Protein AF-A0A973X7Y8-F1 (afdb_monomer_lite)

Structure (mmCIF, N/CA/C/O backbone):
data_AF-A0A973X7Y8-F1
#
_entry.id   AF-A0A973X7Y8-F1
#
loop_
_atom_site.group_PDB
_atom_site.id
_atom_site.type_symbol
_atom_site.label_atom_id
_atom_site.label_alt_id
_atom_site.label_comp_id
_atom_site.label_asym_id
_atom_site.label_entity_id
_atom_site.label_seq_id
_atom_site.pdbx_PDB_ins_code
_atom_site.Cartn_x
_atom_site.Cartn_y
_atom_site.Cartn_z
_atom_site.occupancy
_atom_site.B_iso_or_equiv
_atom_site.auth_seq_id
_atom_site.auth_comp_id
_atom_site.auth_asym_id
_atom_site.auth_atom_id
_atom_site.pdbx_PDB_model_num
ATOM 1 N N . MET A 1 1 ? -16.457 -18.582 7.947 1.00 41.06 1 MET A N 1
ATOM 2 C CA . MET A 1 1 ? -16.498 -19.483 6.772 1.00 41.06 1 MET A CA 1
ATOM 3 C C . MET A 1 1 ? -15.058 -19.676 6.345 1.00 41.06 1 MET A C 1
ATOM 5 O O . MET A 1 1 ? -14.390 -18.679 6.135 1.00 41.06 1 MET A O 1
ATOM 9 N N . THR A 1 2 ? -14.528 -20.895 6.314 1.00 40.56 2 THR A N 1
ATOM 10 C CA . THR A 1 2 ? -13.148 -21.113 5.854 1.00 40.56 2 THR A CA 1
ATOM 11 C C . THR A 1 2 ? -13.116 -20.939 4.341 1.00 40.56 2 THR A C 1
ATOM 13 O O . THR A 1 2 ? -13.614 -21.808 3.620 1.00 40.56 2 THR A O 1
ATOM 16 N N . ALA A 1 3 ? -12.603 -19.803 3.866 1.00 55.78 3 ALA A N 1
ATOM 17 C CA . ALA A 1 3 ? -12.329 -19.593 2.452 1.00 55.78 3 ALA A CA 1
ATOM 18 C C . ALA A 1 3 ? -11.452 -20.747 1.941 1.00 55.78 3 ALA A C 1
ATOM 20 O O . ALA A 1 3 ? -10.505 -21.173 2.607 1.00 55.78 3 ALA A O 1
ATOM 21 N N . THR A 1 4 ? -11.815 -21.314 0.790 1.00 56.50 4 THR A N 1
ATOM 22 C CA . THR A 1 4 ? -11.001 -22.365 0.168 1.00 56.50 4 THR A CA 1
ATOM 23 C C . THR A 1 4 ? -9.655 -21.738 -0.185 1.00 56.50 4 THR A C 1
ATOM 25 O O . THR A 1 4 ? -9.671 -20.671 -0.798 1.00 56.50 4 THR A O 1
ATOM 28 N N . PRO A 1 5 ? -8.511 -22.342 0.185 1.00 56.19 5 PRO A N 1
ATOM 29 C CA . PRO A 1 5 ? -7.211 -21.745 -0.080 1.00 56.19 5 PRO A CA 1
ATOM 30 C C . PRO A 1 5 ? -7.058 -21.499 -1.581 1.00 56.19 5 PRO A C 1
ATOM 32 O O . PRO A 1 5 ? -7.038 -22.431 -2.390 1.00 56.19 5 PRO A O 1
ATOM 35 N N . THR A 1 6 ? -6.981 -20.227 -1.949 1.00 78.06 6 THR A N 1
ATOM 36 C CA . THR A 1 6 ? -6.697 -19.766 -3.301 1.00 78.06 6 THR A CA 1
ATOM 37 C C . THR A 1 6 ? -5.322 -20.282 -3.702 1.00 78.06 6 THR A C 1
ATOM 39 O O . THR A 1 6 ? -4.344 -20.144 -2.964 1.00 78.06 6 THR A O 1
ATOM 42 N N . LYS A 1 7 ? -5.238 -20.929 -4.872 1.00 91.62 7 LYS A N 1
ATOM 43 C CA . LYS A 1 7 ? -3.958 -21.384 -5.424 1.00 91.62 7 LYS A CA 1
ATOM 44 C C . LYS A 1 7 ? -3.004 -20.181 -5.454 1.00 91.62 7 LYS A C 1
ATOM 46 O O . LYS A 1 7 ? -3.382 -19.171 -6.048 1.00 91.62 7 LYS A O 1
ATOM 51 N N . PRO A 1 8 ? -1.801 -20.274 -4.859 1.00 94.69 8 PRO A N 1
ATOM 52 C CA . PRO A 1 8 ? -0.870 -19.156 -4.850 1.00 94.69 8 PRO A CA 1
ATOM 53 C C . PRO A 1 8 ? -0.573 -18.705 -6.284 1.00 94.69 8 PRO A C 1
ATOM 55 O O . PRO A 1 8 ? -0.281 -19.533 -7.153 1.00 94.69 8 PRO A O 1
ATOM 58 N N . LEU A 1 9 ? -0.661 -17.399 -6.523 1.00 96.19 9 LEU A N 1
ATOM 59 C CA . LEU A 1 9 ? -0.370 -16.754 -7.800 1.00 96.19 9 LEU A CA 1
ATOM 60 C C . LEU A 1 9 ? 1.005 -16.072 -7.759 1.00 96.19 9 LEU A C 1
ATOM 62 O O . LEU A 1 9 ? 1.510 -15.698 -6.697 1.00 96.19 9 LEU A O 1
ATOM 66 N N . GLY A 1 10 ? 1.603 -15.899 -8.939 1.00 95.25 10 GLY A N 1
ATOM 67 C CA . GLY A 1 10 ? 2.914 -15.275 -9.113 1.00 95.25 10 GLY A CA 1
ATOM 68 C C . GLY A 1 10 ? 4.093 -16.228 -8.919 1.00 95.25 10 GLY A C 1
ATOM 69 O O . GLY A 1 10 ? 3.997 -17.431 -9.167 1.00 95.25 10 GLY A O 1
ATOM 70 N N . ARG A 1 11 ? 5.242 -15.670 -8.529 1.00 95.56 11 ARG A N 1
ATOM 71 C CA . ARG A 1 11 ? 6.509 -16.397 -8.354 1.00 95.56 11 ARG A CA 1
ATOM 72 C C . ARG A 1 11 ? 7.345 -15.782 -7.236 1.00 95.56 11 ARG A C 1
ATOM 74 O O . ARG A 1 11 ? 7.212 -14.602 -6.935 1.00 95.56 11 ARG A O 1
ATOM 81 N N . MET A 1 12 ? 8.223 -16.591 -6.639 1.00 95.38 12 MET A N 1
ATOM 82 C CA . MET A 1 12 ? 9.079 -16.160 -5.524 1.00 95.38 12 MET A CA 1
ATOM 83 C C . MET A 1 12 ? 10.259 -15.282 -5.947 1.00 95.38 12 MET A C 1
ATOM 85 O O . MET A 1 12 ? 10.947 -14.745 -5.087 1.00 95.38 12 MET A O 1
ATOM 89 N N . THR A 1 13 ? 10.526 -15.148 -7.242 1.00 94.56 13 THR A N 1
ATOM 90 C CA . THR A 1 13 ? 11.613 -14.324 -7.778 1.00 94.56 13 THR A CA 1
ATOM 91 C C . THR A 1 13 ? 11.064 -13.344 -8.802 1.00 94.56 13 THR A C 1
ATOM 93 O O . THR A 1 13 ? 10.146 -13.695 -9.542 1.00 94.56 13 THR A O 1
ATOM 96 N N . PRO A 1 14 ? 11.621 -12.129 -8.911 1.00 92.75 14 PRO A N 1
ATOM 97 C CA . PRO A 1 14 ? 11.147 -11.150 -9.876 1.00 92.75 14 PRO A CA 1
ATOM 98 C C . PRO A 1 14 ? 11.390 -11.570 -11.328 1.00 92.75 14 PRO A C 1
ATOM 100 O O . PRO A 1 14 ? 10.685 -11.058 -12.179 1.00 92.75 14 PRO A O 1
ATOM 103 N N . ARG A 1 15 ? 12.290 -12.522 -11.625 1.00 93.00 15 ARG A N 1
ATOM 104 C CA . ARG A 1 15 ? 12.538 -13.086 -12.973 1.00 93.00 15 ARG A CA 1
ATOM 105 C C . ARG A 1 15 ? 12.035 -14.522 -13.117 1.00 93.00 15 ARG A C 1
ATOM 107 O O . ARG A 1 15 ? 12.030 -15.264 -12.130 1.00 93.00 15 ARG A O 1
ATOM 114 N N . LYS A 1 16 ? 11.687 -14.937 -14.349 1.00 91.69 16 LYS A N 1
ATOM 115 C CA . LYS A 1 16 ? 11.422 -16.356 -14.696 1.00 91.69 16 LYS A CA 1
ATOM 116 C C . LYS A 1 16 ? 12.683 -17.218 -14.635 1.00 91.69 16 LYS A C 1
ATOM 118 O O . LYS A 1 16 ? 12.611 -18.359 -14.189 1.00 91.69 16 LYS A O 1
ATOM 123 N N . SER A 1 17 ? 13.811 -16.684 -15.102 1.00 86.12 17 SER A N 1
ATOM 124 C CA . SER A 1 17 ? 15.086 -17.399 -15.190 1.00 86.12 17 SER A CA 1
ATOM 125 C C . SER A 1 17 ? 16.132 -16.697 -14.334 1.00 86.12 17 SER A C 1
ATOM 127 O O . SER A 1 17 ? 16.422 -15.525 -14.552 1.00 86.12 17 SER A O 1
ATOM 129 N N . ILE A 1 18 ? 16.704 -17.412 -13.365 1.00 80.31 18 ILE A N 1
ATOM 130 C CA . ILE A 1 18 ? 17.830 -16.915 -12.567 1.00 80.31 18 ILE A CA 1
ATOM 131 C C . ILE A 1 18 ? 19.103 -17.219 -13.358 1.00 80.31 18 ILE A C 1
ATOM 133 O O . ILE A 1 18 ? 19.430 -18.392 -13.549 1.00 80.31 18 ILE A O 1
ATOM 137 N N . MET A 1 19 ? 19.813 -16.196 -13.842 1.00 76.06 19 MET A N 1
ATOM 138 C CA . MET A 1 19 ? 21.103 -16.425 -14.496 1.00 76.06 19 MET A CA 1
ATOM 139 C C . MET A 1 19 ? 22.190 -16.698 -13.440 1.00 76.06 19 MET A C 1
ATOM 141 O O . MET A 1 19 ? 22.141 -16.119 -12.352 1.00 76.06 19 MET A O 1
ATOM 145 N N . PRO A 1 20 ? 23.214 -17.523 -13.736 1.00 72.81 20 PRO A N 1
ATOM 146 C CA . PRO A 1 20 ? 24.250 -17.899 -12.764 1.00 72.81 20 PRO A CA 1
ATOM 147 C C . PRO A 1 20 ? 24.993 -16.721 -12.112 1.00 72.81 20 PRO A C 1
ATOM 149 O O . PRO A 1 20 ? 25.461 -16.842 -10.984 1.00 72.81 20 PRO A O 1
ATOM 152 N N . ASN A 1 21 ? 25.081 -15.580 -12.803 1.00 75.88 21 ASN A N 1
ATOM 153 C CA . ASN A 1 21 ? 25.838 -14.406 -12.359 1.00 75.88 21 ASN A CA 1
ATOM 154 C C . ASN A 1 21 ? 24.974 -13.320 -11.698 1.00 75.88 21 ASN A C 1
ATOM 156 O O . ASN A 1 21 ? 25.492 -12.262 -11.350 1.00 75.88 21 ASN A O 1
ATOM 160 N N . ASP A 1 22 ? 23.670 -13.549 -11.518 1.00 70.00 22 ASP A N 1
ATOM 161 C CA . ASP A 1 22 ? 22.749 -12.500 -11.071 1.00 70.00 22 ASP A CA 1
ATOM 162 C C . ASP A 1 22 ? 22.738 -12.243 -9.558 1.00 70.00 22 ASP A C 1
ATOM 164 O O . ASP A 1 22 ? 22.082 -11.295 -9.115 1.00 70.00 22 ASP A O 1
ATOM 168 N N . GLY A 1 23 ? 23.485 -13.031 -8.781 1.00 81.88 23 GLY A N 1
ATOM 169 C CA . GLY A 1 23 ? 23.395 -13.045 -7.323 1.00 81.88 23 GLY A CA 1
ATOM 170 C C . GLY A 1 23 ? 22.126 -13.754 -6.840 1.00 81.88 23 GLY A C 1
ATOM 171 O O . GLY A 1 23 ? 21.399 -14.363 -7.625 1.00 81.88 23 GLY A O 1
ATOM 172 N N . GLN A 1 24 ? 21.856 -13.711 -5.533 1.00 81.38 24 GLN A N 1
ATOM 173 C CA . GLN A 1 24 ? 20.578 -14.203 -5.016 1.00 81.38 24 GLN A CA 1
ATOM 174 C C . GLN A 1 24 ? 19.497 -13.145 -5.271 1.00 81.38 24 GLN A C 1
ATOM 176 O O . GLN A 1 24 ? 19.579 -12.067 -4.678 1.00 81.38 24 GLN A O 1
ATOM 181 N N . PRO A 1 25 ? 18.494 -13.417 -6.128 1.00 78.81 25 PRO A N 1
ATOM 182 C CA . PRO A 1 25 ? 17.421 -12.462 -6.357 1.00 78.81 25 PRO A CA 1
ATOM 183 C C . PRO A 1 25 ? 16.630 -12.250 -5.066 1.00 78.81 25 PRO A C 1
ATOM 185 O O . PRO A 1 25 ? 16.450 -13.183 -4.270 1.00 78.81 25 PRO A O 1
ATOM 188 N N . ARG A 1 26 ? 16.119 -11.031 -4.866 1.00 85.94 26 ARG A N 1
ATOM 189 C CA . ARG A 1 26 ? 15.194 -10.778 -3.761 1.00 85.94 26 ARG A CA 1
ATOM 190 C C . ARG A 1 26 ? 13.970 -11.670 -3.893 1.00 85.94 26 ARG A C 1
ATOM 192 O O . ARG A 1 26 ? 13.456 -11.906 -4.987 1.00 85.94 26 ARG A O 1
ATOM 199 N N . ARG A 1 27 ? 13.517 -12.185 -2.752 1.00 92.12 27 ARG A N 1
ATOM 200 C CA . ARG A 1 27 ? 12.318 -13.012 -2.702 1.00 92.12 27 ARG A CA 1
ATOM 201 C C . ARG A 1 27 ? 11.080 -12.126 -2.726 1.00 92.12 27 ARG A C 1
ATOM 203 O O . ARG A 1 27 ? 10.942 -11.238 -1.890 1.00 92.12 27 ARG A O 1
ATOM 210 N N . VAL A 1 28 ? 10.181 -12.421 -3.652 1.00 94.69 28 VAL A N 1
ATOM 211 C CA . VAL A 1 28 ? 8.843 -11.838 -3.746 1.00 94.69 28 VAL A CA 1
ATOM 212 C C . VAL A 1 28 ? 7.861 -12.768 -3.031 1.00 94.69 28 VAL A C 1
ATOM 214 O O . VAL A 1 28 ? 7.943 -13.992 -3.170 1.00 94.69 28 VAL A O 1
ATOM 217 N N . ARG A 1 29 ? 6.934 -12.219 -2.240 1.00 95.25 29 ARG A N 1
ATOM 218 C CA . ARG A 1 29 ? 5.859 -13.023 -1.629 1.00 95.25 29 ARG A CA 1
ATOM 219 C C . ARG A 1 29 ? 4.914 -13.545 -2.719 1.00 95.25 29 ARG A C 1
ATOM 221 O O . ARG A 1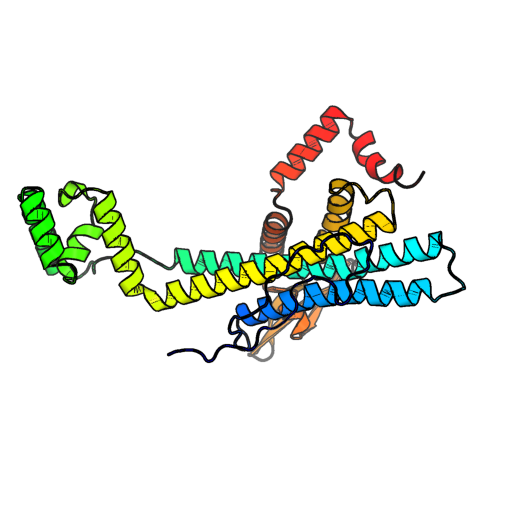 29 ? 4.621 -12.847 -3.686 1.00 95.25 29 ARG A O 1
ATOM 228 N N . LEU A 1 30 ? 4.434 -14.779 -2.569 1.00 96.69 30 LEU A N 1
ATOM 229 C CA . LEU A 1 30 ? 3.377 -15.304 -3.437 1.00 96.69 30 LEU A CA 1
ATOM 230 C C . LEU A 1 30 ? 2.042 -14.676 -3.045 1.00 96.69 30 LEU A C 1
ATOM 232 O O . LEU A 1 30 ? 1.753 -14.521 -1.857 1.00 96.69 30 LEU A O 1
ATOM 236 N N . TRP A 1 31 ? 1.222 -14.358 -4.039 1.00 97.06 31 TRP A N 1
ATOM 237 C CA . TRP A 1 31 ? -0.121 -13.862 -3.788 1.00 97.06 31 TRP A CA 1
ATOM 238 C C . TRP A 1 31 ? -1.033 -15.019 -3.388 1.00 97.06 31 TRP A C 1
ATOM 240 O O . TRP A 1 31 ? -1.252 -15.936 -4.177 1.00 97.06 31 TRP A O 1
ATOM 250 N N . THR A 1 32 ? -1.559 -14.990 -2.167 1.00 96.25 32 THR A N 1
ATOM 251 C CA . THR A 1 32 ? -2.449 -16.037 -1.624 1.00 96.25 32 THR A CA 1
ATOM 252 C C . THR A 1 32 ? -3.822 -15.511 -1.218 1.00 96.25 32 THR A C 1
ATOM 254 O O . THR A 1 32 ? -4.679 -16.299 -0.834 1.00 96.25 32 THR A O 1
ATOM 257 N N . LEU A 1 33 ? -4.046 -14.205 -1.352 1.00 94.94 33 LEU A N 1
ATOM 258 C CA . LEU A 1 33 ? -5.243 -13.506 -0.893 1.00 94.94 33 LEU A CA 1
ATOM 259 C C . LEU A 1 33 ? -6.379 -13.612 -1.911 1.00 94.94 33 LEU A C 1
ATOM 261 O O . LEU A 1 33 ? -6.126 -13.679 -3.120 1.00 94.94 33 LEU A O 1
ATOM 265 N N . ASP A 1 34 ? -7.621 -13.573 -1.431 1.00 94.56 34 ASP A N 1
ATOM 266 C CA . ASP A 1 34 ? -8.776 -13.425 -2.315 1.00 94.56 34 ASP A CA 1
ATOM 267 C C . ASP A 1 34 ? -8.789 -12.023 -2.945 1.00 94.56 34 ASP A C 1
ATOM 269 O O . ASP A 1 34 ? -8.369 -11.032 -2.344 1.00 94.56 34 ASP A O 1
ATOM 273 N N . ALA A 1 35 ? -9.240 -11.942 -4.192 1.00 94.25 35 ALA A N 1
ATOM 274 C CA . ALA A 1 35 ? -9.238 -10.710 -4.970 1.00 94.25 35 ALA A CA 1
ATOM 275 C C . ALA A 1 35 ? -10.530 -10.596 -5.795 1.00 94.25 35 ALA A C 1
ATOM 277 O O . ALA A 1 35 ? -10.501 -10.780 -7.017 1.00 94.25 35 ALA A O 1
ATOM 278 N N . PRO A 1 36 ? -11.675 -10.300 -5.148 1.00 93.44 36 PRO A N 1
ATOM 279 C CA . PRO A 1 36 ? -12.960 -10.221 -5.834 1.00 93.44 36 PRO A CA 1
ATOM 280 C C . PRO A 1 36 ? -12.950 -9.177 -6.964 1.00 93.44 36 PRO A C 1
ATOM 282 O O . PRO A 1 36 ? -12.346 -8.112 -6.786 1.00 93.44 36 PRO A O 1
ATOM 285 N N . PRO A 1 37 ? -13.646 -9.412 -8.093 1.00 92.00 37 PRO A N 1
ATOM 286 C CA . PRO A 1 37 ? -13.722 -8.446 -9.188 1.00 92.00 37 PRO A CA 1
ATOM 287 C C . PRO A 1 37 ? -14.209 -7.060 -8.733 1.00 92.00 37 PRO A C 1
ATOM 289 O O . PRO A 1 37 ? -15.176 -6.943 -7.983 1.00 92.00 37 PRO A O 1
ATOM 292 N N . GLY A 1 38 ? -13.536 -6.004 -9.186 1.00 85.75 38 GLY A N 1
ATOM 293 C CA . GLY A 1 38 ? -13.784 -4.604 -8.835 1.00 85.75 38 GLY A CA 1
ATOM 294 C C . GLY A 1 38 ? -13.181 -4.155 -7.497 1.00 85.75 38 GLY A C 1
ATOM 295 O O . GLY A 1 38 ? -13.172 -2.956 -7.202 1.00 85.75 38 GLY A O 1
ATOM 296 N N . SER A 1 39 ? -12.655 -5.074 -6.683 1.00 94.25 39 SER A N 1
ATOM 297 C CA . SER A 1 39 ? -12.094 -4.744 -5.370 1.00 94.25 39 SER A CA 1
ATOM 298 C C . SER A 1 39 ? -10.726 -4.060 -5.463 1.00 94.25 39 SER A C 1
ATOM 300 O O . SER A 1 39 ? -10.006 -4.146 -6.461 1.00 94.25 39 SER A O 1
ATOM 302 N N . THR A 1 40 ? -10.320 -3.403 -4.375 1.00 93.94 40 THR A N 1
ATOM 303 C CA . THR A 1 40 ? -8.952 -2.883 -4.234 1.00 93.94 40 THR A CA 1
ATOM 304 C C . THR A 1 40 ? -7.917 -4.011 -4.246 1.00 93.94 40 THR A C 1
ATOM 306 O O . THR A 1 40 ? -6.857 -3.844 -4.846 1.00 93.94 40 THR A O 1
ATOM 309 N N . ALA A 1 41 ? -8.244 -5.182 -3.688 1.00 96.50 41 ALA A N 1
ATOM 310 C CA . ALA A 1 41 ? -7.386 -6.364 -3.743 1.00 96.50 41 ALA A CA 1
ATOM 311 C C . ALA A 1 41 ? -7.141 -6.841 -5.188 1.00 96.50 41 ALA A C 1
ATOM 313 O O . ALA A 1 41 ? -6.009 -7.166 -5.531 1.00 96.50 41 ALA A O 1
ATOM 314 N N . GLU A 1 42 ? -8.143 -6.795 -6.075 1.00 95.38 42 GLU A N 1
ATOM 315 C CA . GLU A 1 42 ? -7.958 -7.119 -7.501 1.00 95.38 42 GLU A CA 1
ATOM 316 C C . GLU A 1 42 ? -7.024 -6.126 -8.204 1.00 95.38 42 GLU A C 1
ATOM 318 O O . GLU A 1 42 ? -6.142 -6.531 -8.965 1.00 95.38 42 GLU A O 1
ATOM 323 N N . ARG A 1 43 ? -7.164 -4.821 -7.935 1.00 94.81 43 ARG A N 1
ATOM 324 C CA . ARG A 1 43 ? -6.246 -3.809 -8.490 1.00 94.81 43 ARG A CA 1
ATOM 325 C C . ARG A 1 43 ? -4.811 -4.014 -7.998 1.00 94.81 43 ARG A C 1
ATOM 327 O O . ARG A 1 43 ? -3.867 -3.892 -8.782 1.00 94.81 43 ARG A O 1
ATOM 334 N N . LEU A 1 44 ? -4.642 -4.388 -6.729 1.00 96.75 44 LEU A N 1
ATOM 335 C CA . LEU A 1 44 ? -3.342 -4.736 -6.149 1.00 96.75 44 LEU A CA 1
ATOM 336 C C . LEU A 1 44 ? -2.770 -6.035 -6.735 1.00 96.75 44 LEU A C 1
ATOM 338 O O . LEU A 1 44 ? -1.576 -6.080 -7.018 1.00 96.75 44 LEU A O 1
ATOM 342 N N . LEU A 1 45 ? -3.598 -7.046 -7.010 1.00 97.19 45 LEU A N 1
ATOM 343 C CA . LEU A 1 45 ? -3.185 -8.266 -7.709 1.00 97.19 45 LEU A CA 1
ATOM 344 C C . LEU A 1 45 ? -2.710 -7.961 -9.137 1.00 97.19 45 LEU A C 1
ATOM 346 O O . LEU A 1 45 ? -1.646 -8.425 -9.546 1.00 97.19 45 LEU A O 1
ATOM 350 N N . LYS A 1 46 ? -3.457 -7.147 -9.894 1.00 96.25 46 LYS A N 1
ATOM 351 C CA . LYS A 1 46 ? -3.045 -6.695 -11.237 1.00 96.25 46 LYS A CA 1
ATOM 352 C C . LYS A 1 46 ? -1.717 -5.948 -11.185 1.00 96.25 46 LYS A C 1
ATOM 354 O O . LYS A 1 46 ? -0.846 -6.178 -12.015 1.00 96.25 46 LYS A O 1
ATOM 359 N N . THR A 1 47 ? -1.546 -5.101 -10.176 1.00 96.25 47 THR A N 1
ATOM 360 C CA . THR A 1 47 ? -0.303 -4.368 -9.927 1.00 96.25 47 THR A CA 1
ATOM 361 C C . THR A 1 47 ? 0.864 -5.305 -9.598 1.00 96.25 47 THR A C 1
ATOM 363 O O . THR A 1 47 ? 1.950 -5.160 -10.157 1.00 96.25 47 THR A O 1
ATOM 366 N N . TYR A 1 48 ? 0.633 -6.293 -8.732 1.00 98.00 48 TYR A N 1
ATOM 367 C CA . TYR A 1 48 ? 1.595 -7.329 -8.365 1.00 98.00 48 TYR A CA 1
ATOM 368 C C . TYR A 1 48 ? 2.069 -8.123 -9.591 1.00 98.00 48 TYR A C 1
ATOM 370 O O . TYR A 1 48 ? 3.272 -8.241 -9.821 1.00 98.00 48 TYR A O 1
ATOM 378 N N . LEU A 1 49 ? 1.136 -8.624 -10.407 1.00 97.56 49 LEU A N 1
ATOM 379 C CA . LEU A 1 49 ? 1.461 -9.371 -11.626 1.00 97.56 49 LEU A CA 1
ATOM 380 C C . LEU A 1 49 ? 2.126 -8.472 -12.673 1.00 97.56 49 LEU A C 1
ATOM 382 O O . LEU A 1 49 ? 3.141 -8.857 -13.245 1.00 97.56 49 LEU A O 1
ATOM 386 N N . GLY A 1 50 ? 1.631 -7.246 -12.847 1.00 95.94 50 GLY A N 1
ATOM 387 C CA . GLY A 1 50 ? 2.194 -6.272 -13.779 1.00 95.94 50 GLY A CA 1
ATOM 388 C C . GLY A 1 50 ? 3.644 -5.899 -13.464 1.00 95.94 50 GLY A C 1
ATOM 389 O O . GLY A 1 50 ? 4.430 -5.700 -14.385 1.00 95.94 50 GLY A O 1
ATOM 390 N N . ALA A 1 51 ? 4.037 -5.856 -12.186 1.00 96.88 51 ALA A N 1
ATOM 391 C CA . ALA A 1 51 ? 5.434 -5.650 -11.803 1.00 96.88 51 ALA A CA 1
ATOM 392 C C . ALA A 1 51 ? 6.332 -6.827 -12.228 1.00 96.88 51 ALA A C 1
ATOM 394 O O . ALA A 1 51 ? 7.444 -6.605 -12.706 1.00 96.88 51 ALA A O 1
ATOM 395 N N . LEU A 1 52 ? 5.849 -8.069 -12.102 1.00 97.12 52 LEU A N 1
ATOM 396 C CA . LEU A 1 52 ? 6.570 -9.263 -12.559 1.00 97.12 52 LEU A CA 1
ATOM 397 C C . LEU A 1 52 ? 6.658 -9.316 -14.092 1.00 97.12 52 LEU A C 1
ATOM 399 O O . LEU A 1 52 ? 7.726 -9.592 -14.640 1.00 97.12 52 LEU A O 1
ATOM 403 N N . ASP A 1 53 ? 5.564 -8.993 -14.782 1.00 96.88 53 ASP A N 1
ATOM 404 C CA . ASP A 1 53 ? 5.515 -8.935 -16.244 1.00 96.88 53 ASP A CA 1
ATOM 405 C C . ASP A 1 53 ? 6.429 -7.831 -16.798 1.00 96.88 53 ASP A C 1
ATOM 407 O O . ASP A 1 53 ? 7.087 -8.025 -17.819 1.00 96.88 53 ASP A O 1
ATOM 411 N N . ALA A 1 54 ? 6.551 -6.696 -16.101 1.00 95.81 54 ALA A N 1
ATOM 412 C CA . ALA A 1 54 ? 7.459 -5.617 -16.487 1.00 95.81 54 ALA A CA 1
ATOM 413 C C . ALA A 1 54 ? 8.942 -6.024 -16.405 1.00 95.81 54 ALA A C 1
ATOM 415 O O . ALA A 1 54 ? 9.757 -5.510 -17.174 1.00 95.81 54 ALA A O 1
ATOM 416 N N . VAL A 1 55 ? 9.298 -6.956 -15.514 1.00 96.69 55 VAL A N 1
ATOM 417 C CA . VAL A 1 55 ? 10.639 -7.564 -15.474 1.00 96.69 55 VAL A CA 1
ATOM 418 C C . VAL A 1 55 ? 10.808 -8.580 -16.607 1.00 96.69 55 VAL A C 1
ATOM 420 O O . VAL A 1 55 ? 11.836 -8.580 -17.281 1.00 96.69 55 VAL A O 1
ATOM 423 N N . ASP A 1 56 ? 9.784 -9.391 -16.891 1.00 95.94 56 ASP A N 1
ATOM 424 C CA . ASP A 1 56 ? 9.813 -10.333 -18.022 1.00 95.94 56 ASP A CA 1
ATOM 425 C C . ASP A 1 56 ? 9.935 -9.624 -19.378 1.00 95.94 56 ASP A C 1
ATOM 427 O O . ASP A 1 56 ? 10.550 -10.150 -20.312 1.00 95.94 56 ASP A O 1
ATOM 431 N N . ALA A 1 57 ? 9.376 -8.419 -19.489 1.00 94.00 57 ALA A N 1
ATOM 432 C CA . ALA A 1 57 ? 9.536 -7.564 -20.656 1.00 94.00 57 ALA A CA 1
ATOM 433 C C . ALA A 1 57 ? 11.003 -7.151 -20.860 1.00 94.00 57 ALA A C 1
ATOM 435 O O . ALA A 1 57 ? 11.474 -7.162 -21.999 1.00 94.00 57 ALA A O 1
ATOM 436 N N . ILE A 1 58 ? 11.757 -6.884 -19.781 1.00 95.56 58 ILE A N 1
ATOM 437 C CA . ILE A 1 58 ? 13.200 -6.612 -19.875 1.00 95.56 58 ILE A CA 1
ATOM 438 C C . ILE A 1 58 ? 13.937 -7.842 -20.406 1.00 95.56 58 ILE A C 1
ATOM 440 O O . ILE A 1 58 ? 14.716 -7.717 -21.349 1.00 95.56 58 ILE A O 1
ATOM 444 N N . ASP A 1 59 ? 13.678 -9.028 -19.849 1.00 95.69 59 ASP A N 1
ATOM 445 C CA . ASP A 1 59 ? 14.322 -10.273 -20.295 1.00 95.69 59 ASP A CA 1
ATOM 446 C C . ASP A 1 59 ? 14.048 -10.546 -21.781 1.00 95.69 59 ASP A C 1
ATOM 448 O O . ASP A 1 59 ? 14.959 -10.843 -22.560 1.00 95.69 59 ASP A O 1
ATOM 452 N N . SER A 1 60 ? 12.791 -10.372 -22.193 1.00 95.38 60 SER A N 1
ATOM 453 C CA . SER A 1 60 ? 12.356 -10.559 -23.579 1.00 95.38 60 SER A CA 1
ATOM 454 C C . SER A 1 60 ? 13.006 -9.540 -24.520 1.00 95.38 60 SER A C 1
ATOM 456 O O . SER A 1 60 ? 13.481 -9.896 -25.602 1.00 95.38 60 SER A O 1
ATOM 458 N N . ALA A 1 61 ? 13.083 -8.273 -24.104 1.00 94.81 61 ALA A N 1
ATOM 459 C CA . ALA A 1 61 ? 13.747 -7.224 -24.864 1.00 94.81 61 ALA A CA 1
ATOM 460 C C . ALA A 1 61 ? 15.252 -7.477 -24.982 1.00 94.81 61 ALA A C 1
ATOM 462 O O . ALA A 1 61 ? 15.789 -7.387 -26.082 1.00 94.81 61 ALA A O 1
ATOM 463 N N . LYS A 1 62 ? 15.925 -7.866 -23.893 1.00 96.00 62 LYS A N 1
ATOM 464 C CA . LYS A 1 62 ? 17.351 -8.220 -23.898 1.00 96.00 62 LYS A CA 1
ATOM 465 C C . LYS A 1 62 ? 17.643 -9.365 -24.856 1.00 96.00 62 LYS A C 1
ATOM 467 O O . LYS A 1 62 ? 18.580 -9.261 -25.640 1.00 96.00 62 LYS A O 1
ATOM 472 N N . ALA A 1 63 ? 16.845 -10.432 -24.830 1.00 96.44 63 ALA A N 1
ATOM 473 C CA . ALA A 1 63 ? 17.016 -11.558 -25.745 1.00 96.44 63 ALA A CA 1
ATOM 474 C C . ALA A 1 63 ? 16.913 -11.113 -27.215 1.00 96.44 63 ALA A C 1
ATOM 476 O O . ALA A 1 63 ? 17.787 -11.437 -28.019 1.00 96.44 63 ALA A O 1
ATOM 477 N N . ARG A 1 64 ? 15.895 -10.307 -27.546 1.00 97.19 64 ARG A N 1
ATOM 478 C CA . ARG A 1 64 ? 15.697 -9.750 -28.893 1.00 97.19 64 ARG A CA 1
ATOM 479 C C . ARG A 1 64 ? 16.839 -8.824 -29.319 1.00 97.19 64 ARG A C 1
ATOM 481 O O . ARG A 1 64 ? 17.364 -8.987 -30.412 1.00 97.19 64 ARG A O 1
ATOM 488 N N . ILE A 1 65 ? 17.236 -7.885 -28.460 1.00 96.31 65 ILE A N 1
ATOM 489 C CA . ILE A 1 65 ? 18.300 -6.903 -28.728 1.00 96.31 65 ILE A CA 1
ATOM 490 C C . ILE A 1 65 ? 19.658 -7.598 -28.896 1.00 96.31 65 ILE A C 1
ATOM 492 O O . ILE A 1 65 ? 20.441 -7.235 -29.770 1.00 96.31 65 ILE A O 1
ATOM 496 N N . ASN A 1 66 ? 19.945 -8.625 -28.094 1.00 96.62 66 ASN A N 1
ATOM 497 C CA . ASN A 1 66 ? 21.208 -9.357 -28.180 1.00 96.62 66 ASN A CA 1
ATOM 498 C C . ASN A 1 66 ? 21.315 -10.219 -29.440 1.00 96.62 66 ASN A C 1
ATOM 500 O O . ASN A 1 66 ? 22.427 -10.388 -29.945 1.00 96.62 66 ASN A O 1
ATOM 504 N N . ALA A 1 67 ? 20.185 -10.731 -29.936 1.00 97.44 67 ALA A N 1
ATOM 505 C CA . ALA A 1 67 ? 20.108 -11.515 -31.165 1.00 97.44 67 ALA A CA 1
ATOM 506 C C . ALA A 1 67 ? 20.243 -10.670 -32.444 1.00 97.44 67 ALA A C 1
ATOM 508 O O . ALA A 1 67 ? 20.470 -11.239 -33.508 1.00 97.44 67 ALA A O 1
ATOM 509 N N . ASP A 1 68 ? 20.114 -9.344 -32.353 1.00 96.81 68 ASP A N 1
ATOM 510 C CA . ASP A 1 68 ? 20.261 -8.440 -33.493 1.00 96.81 68 ASP A CA 1
ATOM 511 C C . ASP A 1 68 ? 21.753 -8.275 -33.870 1.00 96.81 68 ASP A C 1
ATOM 513 O O . ASP A 1 68 ? 22.541 -7.783 -33.045 1.00 96.81 68 ASP A O 1
ATOM 517 N N . PRO A 1 69 ? 22.176 -8.708 -35.078 1.00 97.75 69 PRO A N 1
ATOM 518 C CA . PRO A 1 69 ? 23.560 -8.580 -35.527 1.00 97.75 69 PRO A CA 1
ATOM 519 C C . PRO A 1 69 ? 23.925 -7.154 -35.966 1.00 97.75 69 PRO A C 1
ATOM 521 O O . PRO A 1 69 ? 25.111 -6.838 -36.023 1.00 97.75 69 PRO A O 1
ATOM 524 N N . GLU A 1 70 ? 22.944 -6.292 -36.250 1.00 97.25 70 GLU A N 1
ATOM 525 C CA . GLU A 1 70 ? 23.176 -4.924 -36.736 1.00 97.25 70 GLU A CA 1
ATOM 526 C C . GLU A 1 70 ? 23.540 -3.956 -35.600 1.00 97.25 70 GLU A C 1
ATOM 528 O O . GLU A 1 70 ? 24.054 -2.857 -35.825 1.00 97.25 70 GLU A O 1
ATOM 533 N N . LEU A 1 71 ? 23.280 -4.348 -34.350 1.00 95.19 71 LEU A N 1
ATOM 534 C CA . LEU A 1 71 ? 23.576 -3.531 -33.181 1.00 95.19 71 LEU A CA 1
ATOM 535 C C . LEU A 1 71 ? 24.978 -3.814 -32.645 1.00 95.19 71 LEU A C 1
ATOM 537 O O . LEU A 1 71 ? 25.315 -4.937 -32.269 1.00 95.19 71 LEU A O 1
ATOM 541 N N . THR A 1 72 ? 25.768 -2.751 -32.504 1.00 97.88 72 THR A N 1
ATOM 542 C CA . THR A 1 72 ? 27.000 -2.780 -31.707 1.00 97.88 72 THR A CA 1
ATOM 543 C C . THR A 1 72 ? 26.675 -2.972 -30.226 1.00 97.88 72 THR A C 1
ATOM 545 O O . THR A 1 72 ? 25.561 -2.678 -29.790 1.00 97.88 72 THR A O 1
ATOM 548 N N . ASP A 1 73 ? 27.651 -3.380 -29.415 1.00 96.94 73 ASP A N 1
ATOM 549 C CA . ASP A 1 73 ? 27.452 -3.548 -27.966 1.00 96.94 73 ASP A CA 1
ATOM 550 C C . ASP A 1 73 ? 26.945 -2.262 -27.291 1.00 96.94 73 ASP A C 1
ATOM 552 O O . ASP A 1 73 ? 26.025 -2.297 -26.473 1.00 96.94 73 ASP A O 1
ATOM 556 N N . ALA A 1 74 ? 27.467 -1.101 -27.704 1.00 94.69 74 ALA A N 1
ATOM 557 C CA . ALA A 1 74 ? 26.982 0.200 -27.247 1.00 94.69 74 ALA A CA 1
ATOM 558 C C . ALA A 1 74 ? 25.534 0.476 -27.698 1.00 94.69 74 ALA A C 1
ATOM 560 O O . ALA A 1 74 ? 24.730 1.020 -26.937 1.00 94.69 74 ALA A O 1
ATOM 561 N N . GLY A 1 75 ? 25.176 0.077 -28.924 1.00 93.44 75 GLY A N 1
ATOM 562 C CA . GLY A 1 75 ? 23.808 0.153 -29.435 1.00 93.44 75 GLY A CA 1
ATOM 563 C C . GLY A 1 75 ? 22.839 -0.727 -28.644 1.00 93.44 75 GLY A C 1
ATOM 564 O O . GLY A 1 75 ? 21.760 -0.263 -28.271 1.00 93.44 75 GLY A O 1
ATOM 565 N N . LYS A 1 76 ? 23.248 -1.958 -28.316 1.00 96.94 76 LYS A N 1
ATOM 566 C CA . LYS A 1 76 ? 22.479 -2.900 -27.488 1.00 96.94 76 LYS A CA 1
ATOM 567 C C . LYS A 1 76 ? 22.239 -2.335 -26.092 1.00 96.94 76 LYS A C 1
ATOM 569 O O . LYS A 1 76 ? 21.094 -2.267 -25.650 1.00 96.94 76 LY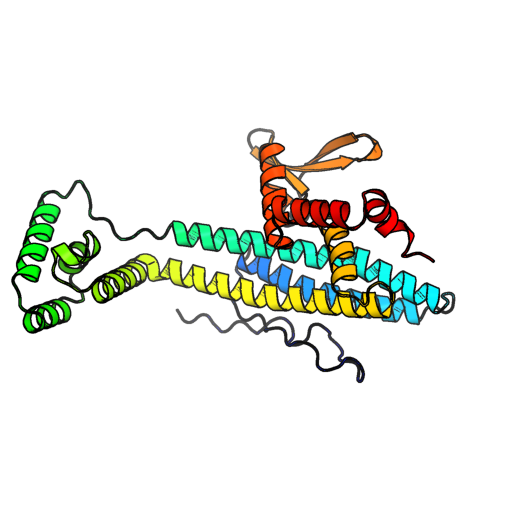S A O 1
ATOM 574 N N . ALA A 1 77 ? 23.292 -1.842 -25.441 1.00 95.00 77 ALA A N 1
ATOM 575 C CA . ALA A 1 77 ? 23.201 -1.209 -24.130 1.00 95.00 77 ALA A CA 1
ATOM 576 C C . ALA A 1 77 ? 22.235 -0.009 -24.143 1.00 95.00 77 ALA A C 1
ATOM 578 O O . ALA A 1 77 ? 21.308 0.064 -23.333 1.00 95.00 77 ALA A O 1
ATOM 579 N N . LYS A 1 78 ? 22.359 0.884 -25.134 1.00 92.69 78 LYS A N 1
ATOM 580 C CA . LYS A 1 78 ? 21.447 2.026 -25.298 1.00 92.69 78 LYS A CA 1
ATOM 581 C C . LYS A 1 78 ? 19.988 1.590 -25.468 1.00 92.69 78 LYS A C 1
ATOM 583 O O . LYS A 1 78 ? 19.111 2.188 -24.847 1.00 92.69 78 LYS A O 1
ATOM 588 N N . GLN A 1 79 ? 19.711 0.573 -26.285 1.00 93.00 79 GLN A N 1
ATOM 589 C CA . GLN A 1 79 ? 18.342 0.082 -26.475 1.00 93.00 79 GLN A CA 1
ATOM 590 C C . GLN A 1 79 ? 17.770 -0.566 -25.210 1.00 93.00 79 GLN A C 1
ATOM 592 O O . GLN A 1 79 ? 16.621 -0.299 -24.869 1.00 93.00 79 GLN A O 1
ATOM 597 N N . ILE A 1 80 ? 18.567 -1.350 -24.475 1.00 95.62 80 ILE A N 1
ATOM 598 C CA . ILE A 1 80 ? 18.144 -1.941 -23.196 1.00 95.62 80 ILE A CA 1
ATOM 599 C C . ILE A 1 80 ? 17.773 -0.836 -22.203 1.00 95.62 80 ILE A C 1
ATOM 601 O O . ILE A 1 80 ? 16.688 -0.875 -21.625 1.00 95.62 80 ILE A O 1
ATOM 605 N N . LYS A 1 81 ? 18.618 0.195 -22.061 1.00 94.19 81 LYS A N 1
ATOM 606 C CA . LYS A 1 81 ? 18.319 1.368 -21.224 1.00 94.19 81 LYS A CA 1
ATOM 607 C C . LYS A 1 81 ? 16.994 2.024 -21.619 1.00 94.19 81 LYS A C 1
ATOM 609 O O . LYS A 1 81 ? 16.205 2.365 -20.741 1.00 94.19 81 LYS A O 1
ATOM 614 N N . LEU A 1 82 ? 16.743 2.211 -22.917 1.00 90.12 82 LEU A N 1
ATOM 615 C CA . LEU A 1 82 ? 15.498 2.815 -23.400 1.00 90.12 82 LEU A CA 1
ATOM 616 C C . LEU A 1 82 ? 14.268 1.972 -23.051 1.00 90.12 82 LEU A C 1
ATOM 618 O O . LEU A 1 82 ? 13.266 2.548 -22.648 1.00 90.12 82 LEU A O 1
ATOM 622 N N . VAL A 1 83 ? 14.348 0.643 -23.143 1.00 92.06 83 VAL A N 1
ATOM 623 C CA . VAL A 1 83 ? 13.251 -0.249 -22.728 1.00 92.06 83 VAL A CA 1
ATOM 624 C C . VAL A 1 83 ? 13.016 -0.148 -21.222 1.00 92.06 83 VAL A C 1
ATOM 626 O O . VAL A 1 83 ? 11.893 0.086 -20.784 1.00 92.06 83 VAL A O 1
ATOM 629 N N . VAL A 1 84 ? 14.074 -0.250 -20.415 1.00 94.81 84 VAL A N 1
ATOM 630 C CA . VAL A 1 84 ? 13.962 -0.180 -18.950 1.00 94.81 84 VAL A CA 1
ATOM 631 C C . VAL A 1 84 ? 13.333 1.144 -18.506 1.00 94.81 84 VAL A C 1
ATOM 633 O O . VAL A 1 84 ? 12.389 1.157 -17.715 1.00 94.81 84 VAL A O 1
ATOM 636 N N . LEU A 1 85 ? 13.834 2.267 -19.025 1.00 92.19 85 LEU A N 1
ATOM 637 C CA . LEU A 1 85 ? 13.357 3.599 -18.656 1.00 92.19 85 LEU A CA 1
ATOM 638 C C . LEU A 1 85 ? 12.009 3.953 -19.305 1.00 92.19 85 LEU A C 1
ATOM 640 O O . LEU A 1 85 ? 11.226 4.685 -18.710 1.00 92.19 85 LEU A O 1
ATOM 644 N N . GLY A 1 86 ? 11.735 3.465 -20.514 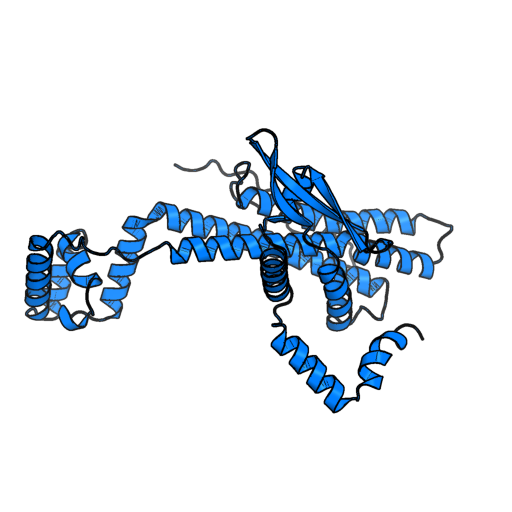1.00 85.94 86 GLY A N 1
ATOM 645 C CA . GLY A 1 86 ? 10.534 3.796 -21.284 1.00 85.94 86 GLY A CA 1
ATOM 646 C C . GLY A 1 86 ? 9.325 2.910 -20.987 1.00 85.94 86 GLY A C 1
ATOM 647 O O . GLY A 1 86 ? 8.194 3.366 -21.133 1.00 85.94 86 GLY A O 1
ATOM 648 N N . GLU A 1 87 ? 9.539 1.671 -20.545 1.00 88.75 87 GLU A N 1
ATOM 649 C CA . GLU A 1 87 ? 8.470 0.685 -20.349 1.00 88.75 87 GLU A CA 1
ATOM 650 C C . GLU A 1 87 ? 8.376 0.238 -18.886 1.00 88.75 87 GLU A C 1
ATOM 652 O O . GLU A 1 87 ? 7.329 0.409 -18.250 1.00 88.75 87 GLU A O 1
ATOM 657 N N . THR A 1 88 ? 9.475 -0.272 -18.316 1.00 93.75 88 THR A N 1
ATOM 658 C CA . THR A 1 88 ? 9.467 -0.852 -16.964 1.00 93.75 88 THR A CA 1
ATOM 659 C C . THR A 1 88 ? 9.272 0.205 -15.884 1.00 93.75 88 THR A C 1
ATOM 661 O O . THR A 1 88 ? 8.385 0.057 -15.044 1.00 93.75 88 THR A O 1
ATOM 664 N N . VAL A 1 89 ? 10.053 1.291 -15.900 1.00 94.19 89 VAL A N 1
ATOM 665 C CA . VAL A 1 89 ? 9.943 2.357 -14.888 1.00 94.19 89 VAL A CA 1
ATOM 666 C C . VAL A 1 89 ? 8.519 2.940 -14.831 1.00 94.19 89 VAL A C 1
ATOM 668 O O . VAL A 1 89 ? 7.958 2.975 -13.735 1.00 94.19 89 VAL A O 1
ATOM 671 N N . PRO A 1 90 ? 7.860 3.300 -15.951 1.00 90.19 90 PRO A N 1
ATOM 672 C CA . PRO A 1 90 ? 6.462 3.733 -15.927 1.00 90.19 90 PRO A CA 1
ATOM 673 C C . PRO A 1 90 ? 5.475 2.683 -15.403 1.00 90.19 90 PRO A C 1
ATOM 675 O O . PRO A 1 90 ? 4.495 3.043 -14.749 1.00 90.19 90 PRO A O 1
ATOM 678 N N . ALA A 1 91 ? 5.687 1.391 -15.679 1.00 91.56 91 ALA A N 1
ATOM 679 C CA . ALA A 1 91 ? 4.833 0.327 -15.146 1.00 91.56 91 ALA A CA 1
ATOM 680 C C . ALA A 1 91 ? 4.939 0.231 -13.615 1.00 91.56 91 ALA A C 1
ATOM 682 O O . ALA A 1 91 ? 3.919 0.216 -12.923 1.00 91.56 91 ALA A O 1
ATOM 683 N N . ILE A 1 92 ? 6.165 0.270 -13.088 1.00 94.75 92 ILE A N 1
ATOM 684 C CA . ILE A 1 92 ? 6.446 0.322 -11.648 1.00 94.75 92 ILE A CA 1
ATOM 685 C C . ILE A 1 92 ? 5.866 1.598 -11.019 1.00 94.75 92 ILE A C 1
ATOM 687 O O . ILE A 1 92 ? 5.266 1.532 -9.944 1.00 94.75 92 ILE A O 1
ATOM 691 N N . ALA A 1 93 ? 5.968 2.743 -11.702 1.00 90.56 93 ALA A N 1
ATOM 692 C CA . ALA A 1 93 ? 5.388 4.015 -11.269 1.00 90.56 93 ALA A CA 1
ATOM 693 C C . ALA A 1 93 ? 3.880 3.898 -11.020 1.00 90.56 93 ALA A C 1
ATOM 695 O O . ALA A 1 93 ? 3.394 4.235 -9.940 1.00 90.56 93 ALA A O 1
ATOM 696 N N . ARG A 1 94 ? 3.143 3.360 -12.002 1.00 88.38 94 ARG A N 1
ATOM 697 C CA . ARG A 1 94 ? 1.695 3.125 -11.898 1.00 88.38 94 ARG A CA 1
ATOM 698 C C . ARG A 1 94 ? 1.360 2.217 -10.719 1.00 88.38 94 ARG A C 1
ATOM 700 O O . ARG A 1 94 ? 0.438 2.516 -9.966 1.00 88.38 94 ARG A O 1
ATOM 707 N N . GLY A 1 95 ? 2.156 1.172 -10.501 1.00 92.75 95 GLY A N 1
ATOM 708 C CA . GLY A 1 95 ? 1.988 0.302 -9.343 1.00 92.75 95 GLY A CA 1
ATOM 709 C C . GLY A 1 95 ? 2.133 1.033 -8.002 1.00 92.75 95 GLY A C 1
ATOM 710 O O . GLY A 1 95 ? 1.321 0.835 -7.098 1.00 92.75 95 GLY A O 1
ATOM 711 N N . ARG A 1 96 ? 3.112 1.940 -7.869 1.00 93.31 96 ARG A N 1
ATOM 712 C CA . ARG A 1 96 ? 3.281 2.764 -6.653 1.00 93.31 96 ARG A CA 1
ATOM 713 C C . ARG A 1 96 ? 2.096 3.705 -6.417 1.00 93.31 96 ARG A C 1
ATOM 715 O O . ARG A 1 96 ? 1.725 3.928 -5.265 1.00 93.31 96 ARG A O 1
ATOM 722 N N . ILE A 1 97 ? 1.485 4.230 -7.482 1.00 86.19 97 ILE A N 1
ATOM 723 C CA . ILE A 1 97 ? 0.265 5.046 -7.390 1.00 86.19 97 ILE A CA 1
ATOM 724 C C . ILE A 1 97 ? -0.886 4.217 -6.805 1.00 86.19 97 ILE A C 1
ATOM 726 O O . ILE A 1 97 ? -1.551 4.675 -5.873 1.00 86.19 97 ILE A O 1
ATOM 730 N N . GLU A 1 98 ? -1.093 2.991 -7.291 1.00 89.19 98 GLU A N 1
ATOM 731 C CA . GLU A 1 98 ? -2.132 2.099 -6.760 1.00 89.19 98 GLU A CA 1
ATOM 732 C C . GLU A 1 98 ? -1.876 1.709 -5.298 1.00 89.19 98 GLU A C 1
ATOM 734 O O . GLU A 1 98 ? -2.802 1.753 -4.484 1.00 89.19 98 GLU A O 1
ATOM 739 N N . LEU A 1 99 ? -0.621 1.446 -4.910 1.00 94.12 99 LEU A N 1
ATOM 740 C CA . LEU A 1 99 ? -0.266 1.244 -3.498 1.00 94.12 99 LEU A CA 1
ATOM 741 C C . LEU A 1 99 ? -0.619 2.462 -2.637 1.00 94.12 99 LEU A C 1
ATOM 743 O O . LEU A 1 99 ? -1.146 2.310 -1.535 1.00 94.12 99 LEU A O 1
ATOM 747 N N . ALA A 1 100 ? -0.338 3.675 -3.118 1.00 87.81 100 ALA A N 1
ATOM 748 C CA . ALA A 1 100 ? -0.655 4.900 -2.393 1.00 87.81 100 ALA A CA 1
ATOM 749 C C . ALA A 1 100 ? -2.174 5.086 -2.227 1.00 87.81 100 ALA A C 1
ATOM 751 O O . ALA A 1 100 ? -2.626 5.462 -1.143 1.00 87.81 100 ALA A O 1
ATOM 752 N N . LYS A 1 101 ? -2.971 4.784 -3.263 1.00 85.38 101 LYS A N 1
ATOM 753 C CA . LYS A 1 101 ? -4.443 4.789 -3.187 1.00 85.38 101 LYS A CA 1
ATOM 754 C C . LYS A 1 101 ? -4.947 3.777 -2.151 1.00 85.38 101 LYS A C 1
ATOM 756 O O . LYS A 1 101 ? -5.739 4.149 -1.289 1.00 85.38 101 LYS A O 1
ATOM 761 N N . ALA A 1 102 ? -4.441 2.543 -2.177 1.00 92.56 102 ALA A N 1
ATOM 762 C CA . ALA A 1 102 ? -4.837 1.498 -1.232 1.00 92.56 102 ALA A CA 1
ATOM 763 C C . ALA A 1 102 ? -4.477 1.850 0.224 1.00 92.56 102 ALA A C 1
ATOM 765 O O . ALA A 1 102 ? -5.292 1.675 1.126 1.00 92.56 102 ALA A O 1
ATOM 766 N N . ARG A 1 103 ? -3.297 2.440 0.467 1.00 94.06 103 ARG A N 1
ATOM 767 C CA . ARG A 1 103 ? -2.901 2.926 1.804 1.00 94.06 103 ARG A CA 1
ATOM 768 C C . ARG A 1 103 ? -3.829 4.025 2.326 1.00 94.06 103 ARG A C 1
ATOM 770 O O . ARG A 1 103 ? -4.186 4.017 3.500 1.00 94.06 103 ARG A O 1
ATOM 777 N N . ARG A 1 104 ? -4.257 4.955 1.464 1.00 86.69 104 ARG A N 1
ATOM 778 C CA . ARG A 1 104 ? -5.250 5.984 1.834 1.00 86.69 104 ARG A CA 1
ATOM 779 C C . ARG A 1 104 ? -6.609 5.380 2.159 1.00 86.69 104 ARG A C 1
ATOM 781 O O . ARG A 1 104 ? -7.285 5.860 3.064 1.00 86.69 104 ARG A O 1
ATOM 788 N N . GLU A 1 105 ? -7.010 4.345 1.429 1.00 91.19 105 GLU A N 1
ATOM 789 C CA . GLU A 1 105 ? -8.245 3.621 1.715 1.00 91.19 105 GLU A CA 1
ATOM 790 C C . GLU A 1 105 ? -8.188 2.950 3.092 1.00 91.19 105 GLU A C 1
ATOM 792 O O . GLU A 1 105 ? -9.118 3.118 3.878 1.00 91.19 105 GLU A O 1
ATOM 797 N N . VAL A 1 106 ? -7.083 2.271 3.423 1.00 95.69 106 VAL A N 1
ATOM 798 C CA . VAL A 1 106 ? -6.849 1.704 4.764 1.00 95.69 106 VAL A CA 1
ATOM 799 C C . VAL A 1 106 ? -6.964 2.781 5.842 1.00 95.69 106 VAL A C 1
ATOM 801 O O . VAL A 1 106 ? -7.695 2.593 6.812 1.00 95.69 106 VAL A O 1
ATOM 804 N N . GLU A 1 107 ? -6.309 3.928 5.661 1.00 91.75 107 GLU A N 1
ATOM 805 C CA . GLU A 1 107 ? -6.369 5.029 6.628 1.00 91.75 107 GLU A CA 1
ATOM 806 C C . GLU A 1 107 ? -7.791 5.594 6.782 1.00 91.75 107 GLU A C 1
ATOM 808 O O . GLU A 1 107 ? -8.271 5.830 7.890 1.00 91.75 107 GLU A O 1
ATOM 813 N N . THR A 1 108 ? -8.519 5.739 5.674 1.00 91.88 108 THR A N 1
ATOM 814 C CA . THR A 1 108 ? -9.927 6.167 5.685 1.00 91.88 108 THR A CA 1
ATOM 815 C C . THR A 1 108 ? -10.806 5.170 6.444 1.00 91.88 108 THR A C 1
ATOM 817 O O . THR A 1 108 ? -11.655 5.562 7.242 1.00 91.88 108 THR A O 1
ATOM 820 N N . ARG A 1 109 ? -10.592 3.864 6.242 1.00 95.38 109 ARG A N 1
ATOM 821 C CA . ARG A 1 109 ? -11.321 2.817 6.970 1.00 95.38 109 ARG A CA 1
ATOM 822 C C . ARG A 1 109 ? -10.972 2.823 8.458 1.00 95.38 109 ARG A C 1
ATOM 824 O O . ARG A 1 109 ? -11.878 2.730 9.277 1.00 95.38 109 ARG A O 1
ATOM 831 N N . ARG A 1 110 ? -9.694 2.994 8.815 1.00 94.75 110 ARG A N 1
ATOM 832 C CA . ARG A 1 110 ? -9.229 3.085 10.210 1.00 94.75 110 ARG A CA 1
ATOM 833 C C . ARG A 1 110 ? -9.827 4.278 10.940 1.00 94.75 110 ARG A C 1
ATOM 835 O O . ARG A 1 110 ? -10.354 4.118 12.033 1.00 94.75 110 ARG A O 1
ATOM 842 N N . THR A 1 111 ? -9.805 5.457 10.327 1.00 93.12 111 THR A N 1
ATOM 843 C CA . THR A 1 111 ? -10.390 6.672 10.918 1.00 93.12 111 THR A CA 1
ATOM 844 C C . THR A 1 111 ? -11.911 6.592 11.070 1.00 93.12 111 THR A C 1
ATOM 846 O O . THR A 1 111 ? -12.468 7.232 11.963 1.00 93.12 111 THR A O 1
ATOM 849 N N . ALA A 1 112 ? -12.590 5.768 10.264 1.00 94.56 112 ALA A N 1
ATOM 850 C CA . ALA A 1 112 ? -14.014 5.481 10.427 1.00 94.56 112 ALA A CA 1
ATOM 851 C C . ALA A 1 112 ? -14.322 4.554 11.623 1.00 94.56 112 ALA A C 1
ATOM 853 O O . ALA A 1 112 ? -15.471 4.501 12.072 1.00 94.56 112 ALA A O 1
ATOM 854 N N . LEU A 1 113 ? -13.325 3.850 12.175 1.00 94.81 113 LEU A N 1
ATOM 855 C CA . LEU A 1 113 ? -13.481 3.036 13.379 1.00 94.81 113 LEU A CA 1
ATOM 856 C C . LEU A 1 113 ? -13.520 3.942 14.616 1.00 94.81 113 LEU A C 1
ATOM 858 O O . LEU A 1 113 ? -12.508 4.236 15.250 1.00 94.81 113 LEU A O 1
ATOM 862 N N . VAL A 1 114 ? -14.722 4.387 14.980 1.00 92.19 114 VAL A N 1
ATOM 863 C CA . VAL A 1 114 ? -14.930 5.249 16.150 1.00 92.19 114 VAL A CA 1
ATOM 864 C C . VAL A 1 114 ? -15.226 4.399 17.393 1.00 92.19 114 VAL A C 1
ATOM 866 O O . VAL A 1 114 ? -16.090 3.514 17.313 1.00 92.19 114 VAL A O 1
ATOM 869 N N . PRO A 1 115 ? -14.605 4.702 18.555 1.00 88.00 115 PRO A N 1
ATOM 870 C CA . PRO A 1 115 ? -14.982 4.136 19.846 1.00 88.00 115 PRO A CA 1
ATOM 871 C C . PRO A 1 115 ? -16.499 4.097 20.047 1.00 88.00 115 PRO A C 1
ATOM 873 O O . PRO A 1 115 ? -17.176 5.071 19.697 1.00 88.00 115 PRO A O 1
ATOM 876 N N . PRO A 1 116 ? -17.062 3.014 20.613 1.00 84.81 116 PRO A N 1
ATOM 877 C CA . PRO A 1 116 ? -18.471 2.981 20.968 1.00 84.81 116 PRO A CA 1
ATOM 878 C C . PRO A 1 116 ? -18.792 4.167 21.883 1.00 84.81 116 PRO A C 1
ATOM 880 O O . PRO A 1 116 ? -18.308 4.248 23.011 1.00 84.81 116 PRO A O 1
ATOM 883 N N . LYS A 1 117 ? -19.580 5.116 21.374 1.00 84.75 117 LYS A N 1
ATOM 884 C CA . LYS A 1 117 ? -20.140 6.201 22.177 1.00 84.75 117 LYS A CA 1
ATOM 885 C C . LYS A 1 117 ? -21.492 5.755 22.695 1.00 84.75 117 LYS A C 1
ATOM 887 O O . LYS A 1 117 ? -22.231 5.079 21.979 1.00 84.75 117 LYS A O 1
ATOM 892 N N . ALA A 1 118 ? -21.803 6.137 23.925 1.00 87.00 118 ALA A N 1
ATOM 893 C CA . ALA A 1 118 ? -23.148 5.948 24.418 1.00 87.00 118 ALA A CA 1
ATOM 894 C C . ALA A 1 118 ? -24.133 6.845 23.659 1.00 87.00 118 ALA A C 1
ATOM 896 O O . ALA A 1 118 ? -23.757 7.903 23.145 1.00 87.00 118 ALA A O 1
ATOM 897 N N . ASP A 1 119 ? -25.388 6.411 23.604 1.00 90.06 119 ASP A N 1
ATOM 898 C CA . ASP A 1 119 ? -26.466 7.208 23.036 1.00 90.06 119 ASP A CA 1
ATOM 899 C C . ASP A 1 119 ? -26.696 8.462 23.904 1.00 90.06 119 ASP A C 1
ATOM 901 O O . ASP A 1 119 ? -27.015 8.324 25.090 1.00 90.06 119 ASP A O 1
ATOM 905 N N . PRO A 1 120 ? -26.538 9.686 23.360 1.00 88.06 120 PRO A N 1
ATOM 906 C CA . PRO A 1 120 ? -26.796 10.912 24.109 1.00 88.06 120 PRO A CA 1
ATOM 907 C C . PRO A 1 120 ? -28.268 11.078 24.520 1.00 88.06 120 PRO A C 1
ATOM 909 O O . PRO A 1 120 ? -28.544 11.849 25.438 1.00 88.06 120 PRO A O 1
ATOM 912 N N . ALA A 1 121 ? -29.209 10.380 23.876 1.00 94.88 121 ALA A N 1
ATOM 913 C CA . ALA A 1 121 ? -30.619 10.395 24.260 1.00 94.88 121 ALA A CA 1
ATOM 914 C C . ALA A 1 121 ? -30.924 9.474 25.459 1.00 94.88 121 ALA A C 1
ATOM 916 O O . ALA A 1 121 ? -31.942 9.652 26.130 1.00 94.88 121 ALA A O 1
ATOM 917 N N . ASP A 1 122 ? -30.037 8.524 25.775 1.00 95.38 122 ASP A N 1
ATOM 918 C CA . ASP A 1 122 ? -30.197 7.584 26.886 1.00 95.38 122 ASP A CA 1
ATOM 919 C C . ASP A 1 122 ? -29.719 8.195 28.215 1.00 95.38 122 ASP A C 1
ATOM 921 O O . ASP A 1 122 ? -28.708 7.803 28.809 1.00 95.38 122 ASP A O 1
ATOM 925 N N . ALA A 1 123 ? -30.471 9.189 28.697 1.00 95.44 123 ALA A N 1
ATOM 926 C CA . ALA A 1 123 ? -30.202 9.848 29.974 1.00 95.44 123 ALA A CA 1
ATOM 927 C C . ALA A 1 123 ? -30.223 8.857 31.153 1.00 95.44 123 ALA A C 1
ATOM 929 O O . ALA A 1 123 ? -29.405 8.959 32.067 1.00 95.44 123 ALA A O 1
ATOM 930 N N . ALA A 1 124 ? -31.121 7.866 31.120 1.00 95.69 124 ALA A N 1
ATOM 931 C CA . ALA A 1 124 ? -31.217 6.845 32.160 1.00 95.69 124 ALA A CA 1
ATOM 932 C C . ALA A 1 124 ? -29.964 5.954 32.196 1.00 95.69 124 ALA A C 1
ATOM 934 O O . ALA A 1 124 ? -29.409 5.706 33.267 1.00 95.69 124 ALA A O 1
ATOM 935 N N . GLY A 1 125 ? -29.469 5.503 31.042 1.00 95.75 125 GLY A N 1
ATOM 936 C CA . GLY A 1 125 ? -28.208 4.772 30.968 1.00 95.75 125 GLY A CA 1
ATOM 937 C C . GLY A 1 125 ? -27.003 5.631 31.337 1.00 95.75 125 GLY A C 1
ATOM 938 O O . GLY A 1 125 ? -26.078 5.122 31.962 1.00 95.75 125 GLY A O 1
ATOM 939 N N . ALA A 1 126 ? -27.006 6.933 31.035 1.00 95.94 126 ALA A N 1
ATOM 940 C CA . ALA A 1 126 ? -25.936 7.830 31.475 1.00 95.94 126 ALA A CA 1
ATOM 941 C C . ALA A 1 126 ? -25.820 7.877 33.010 1.00 95.94 126 ALA A C 1
ATOM 943 O O . ALA A 1 126 ? -24.707 7.782 33.539 1.00 95.94 126 ALA A O 1
ATOM 944 N N . VAL A 1 127 ? -26.956 7.936 33.717 1.00 97.19 127 VAL A N 1
ATOM 945 C CA . VAL A 1 127 ? -27.006 7.863 35.188 1.00 97.19 127 VAL A CA 1
ATOM 946 C C . VAL A 1 127 ? -26.504 6.506 35.687 1.00 97.19 127 VAL A C 1
ATOM 948 O O . VAL A 1 127 ? -25.601 6.469 36.521 1.00 97.19 127 VAL A O 1
ATOM 951 N N . ARG A 1 128 ? -26.982 5.388 35.124 1.00 97.31 128 ARG A N 1
ATOM 952 C CA . ARG A 1 128 ? -26.518 4.043 35.522 1.00 97.31 128 ARG A CA 1
ATOM 953 C C . ARG A 1 128 ? -25.015 3.852 35.314 1.00 97.31 128 ARG A C 1
ATOM 955 O O . ARG A 1 128 ? -24.313 3.374 36.203 1.00 97.31 128 ARG A O 1
ATOM 962 N N . ARG A 1 129 ? -24.472 4.304 34.180 1.00 97.12 129 ARG A N 1
ATOM 963 C CA . ARG A 1 129 ? -23.023 4.275 33.912 1.00 97.12 129 ARG A CA 1
ATOM 964 C C . ARG A 1 129 ? -22.240 5.167 34.877 1.00 97.12 129 ARG A C 1
ATOM 966 O O . ARG A 1 129 ? -21.123 4.820 35.261 1.00 97.12 129 ARG A O 1
ATOM 973 N N . GLN A 1 130 ? -22.797 6.306 35.293 1.00 97.38 130 GLN A N 1
ATOM 974 C CA . GLN A 1 130 ? -22.194 7.150 36.328 1.00 97.38 130 GLN A CA 1
ATOM 975 C C . GLN A 1 130 ? -22.147 6.437 37.686 1.00 97.38 130 GLN A C 1
ATOM 977 O O . GLN A 1 130 ? -21.102 6.471 38.340 1.00 97.38 130 GLN A O 1
ATOM 982 N N . GLU A 1 131 ? -23.228 5.765 38.080 1.0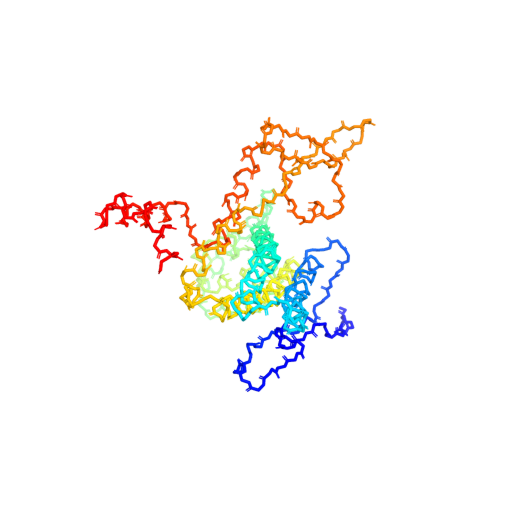0 97.81 131 GLU A N 1
ATOM 983 C CA . GLU A 1 131 ? -23.290 4.964 39.307 1.00 97.81 131 GLU A CA 1
ATOM 984 C C . GLU A 1 131 ? -22.305 3.792 39.269 1.00 97.81 131 GLU A C 1
ATOM 986 O O . GLU A 1 131 ? -21.547 3.608 40.220 1.00 97.81 131 GLU A O 1
ATOM 991 N N . LEU A 1 132 ? -22.217 3.069 38.147 1.00 98.12 132 LEU A N 1
ATOM 992 C CA . LEU A 1 132 ? -21.235 1.999 37.946 1.00 98.12 132 LEU A CA 1
ATOM 993 C C . LEU A 1 132 ? -19.797 2.503 38.109 1.00 98.12 132 LEU A C 1
ATOM 995 O O . LEU A 1 132 ? -19.000 1.880 38.807 1.00 98.12 132 LEU A O 1
ATOM 999 N N . ARG A 1 133 ? -19.452 3.658 37.523 1.00 97.88 133 ARG A N 1
ATOM 1000 C CA . ARG A 1 133 ? -18.122 4.267 37.705 1.00 97.88 133 ARG A CA 1
ATOM 1001 C C . ARG A 1 133 ? -17.852 4.632 39.167 1.00 97.88 133 ARG A C 1
ATOM 1003 O O . ARG A 1 133 ? -16.745 4.399 39.651 1.00 97.88 133 ARG A O 1
ATOM 1010 N N . ALA A 1 134 ? -18.838 5.194 39.871 1.00 98.00 134 ALA A N 1
ATOM 1011 C CA . ALA A 1 134 ? -18.712 5.530 41.289 1.00 98.00 134 ALA A CA 1
ATOM 1012 C C . ALA A 1 134 ? -18.534 4.274 42.158 1.00 98.00 134 ALA A C 1
ATOM 1014 O O . ALA A 1 134 ? -17.658 4.248 43.022 1.00 98.00 134 ALA A O 1
ATOM 1015 N N . PHE A 1 135 ? -19.302 3.221 41.873 1.00 98.31 135 PHE A N 1
ATOM 1016 C CA . PHE A 1 135 ? -19.185 1.916 42.514 1.00 98.31 135 PHE A CA 1
ATOM 1017 C C . PHE A 1 135 ? -17.789 1.314 42.310 1.00 98.31 135 PHE A C 1
ATOM 1019 O O . PHE A 1 135 ? -17.116 0.994 43.287 1.00 98.31 135 PHE A O 1
ATOM 1026 N N . LEU A 1 136 ? -17.303 1.249 41.063 1.00 98.06 136 LEU A N 1
ATOM 1027 C CA . LEU A 1 136 ? -15.968 0.733 40.735 1.00 98.06 136 LEU A CA 1
ATOM 1028 C C . LEU A 1 136 ? -14.852 1.485 41.468 1.00 98.06 136 LEU A C 1
ATOM 1030 O O . LEU A 1 136 ? -13.903 0.864 41.953 1.00 98.06 136 LEU A O 1
ATOM 1034 N N . ARG A 1 137 ? -14.974 2.811 41.586 1.00 97.81 137 ARG A N 1
ATOM 1035 C CA . ARG A 1 137 ? -14.003 3.652 42.295 1.00 97.81 137 ARG A CA 1
ATOM 1036 C C . ARG A 1 137 ? -13.970 3.372 43.801 1.00 97.81 137 ARG A C 1
ATOM 1038 O O . ARG A 1 137 ? -12.921 3.539 44.412 1.00 97.81 137 ARG A O 1
ATOM 1045 N N . GLY A 1 138 ? -15.097 2.962 44.385 1.00 97.56 138 GLY A N 1
ATOM 1046 C CA . GLY A 1 138 ? -15.211 2.613 45.803 1.00 97.56 138 GLY A CA 1
ATOM 1047 C C . GLY A 1 138 ? -14.655 1.232 46.168 1.00 97.56 138 GLY A C 1
ATOM 1048 O O . GLY A 1 138 ? -14.417 0.971 47.345 1.00 97.56 138 GLY A O 1
ATOM 1049 N N . LEU A 1 139 ? -14.435 0.350 45.188 1.00 97.94 139 LEU A N 1
ATOM 1050 C CA . LEU A 1 139 ? -13.816 -0.960 45.406 1.00 97.94 139 LEU A CA 1
ATOM 1051 C C . LEU A 1 139 ? -12.302 -0.828 45.599 1.00 97.94 139 LEU A C 1
ATOM 1053 O O . LEU A 1 139 ? -11.677 0.028 44.978 1.00 97.94 139 LEU A O 1
ATOM 1057 N N . ASP A 1 140 ? -11.693 -1.718 46.384 1.00 97.50 140 ASP A N 1
ATOM 1058 C CA . ASP A 1 140 ? -10.240 -1.914 46.341 1.00 97.50 140 ASP A CA 1
ATOM 1059 C C . ASP A 1 140 ? -9.806 -2.599 45.028 1.00 97.50 140 ASP A C 1
ATOM 1061 O O . ASP A 1 140 ? -10.632 -3.126 44.278 1.00 97.50 140 ASP A O 1
ATOM 1065 N N . ASP A 1 141 ? -8.507 -2.603 44.725 1.00 95.62 141 ASP A N 1
ATOM 1066 C CA . ASP A 1 141 ? -7.996 -3.129 43.452 1.00 95.62 141 ASP A CA 1
ATOM 1067 C C . ASP A 1 141 ? -8.316 -4.618 43.233 1.00 95.62 141 ASP A C 1
ATOM 1069 O O . ASP A 1 141 ? -8.577 -5.037 42.101 1.00 95.62 141 ASP A O 1
ATOM 1073 N N . LYS A 1 142 ? -8.339 -5.425 44.303 1.00 96.75 142 LYS A N 1
ATOM 1074 C CA . LYS A 1 142 ? -8.623 -6.865 44.222 1.00 96.75 142 LYS A CA 1
ATOM 1075 C C . LYS A 1 142 ? -10.104 -7.105 43.928 1.00 96.75 142 LYS A C 1
ATOM 1077 O O . LYS A 1 142 ? -10.428 -7.905 43.049 1.00 96.75 142 LYS A O 1
ATOM 1082 N N . ALA A 1 143 ? -10.993 -6.409 44.631 1.00 97.81 143 ALA A N 1
ATOM 1083 C CA . ALA A 1 143 ? -12.433 -6.471 44.429 1.00 97.81 143 ALA A CA 1
ATOM 1084 C C . ALA A 1 143 ? -12.830 -5.910 43.057 1.00 97.81 143 ALA A C 1
ATOM 1086 O O . ALA A 1 143 ? -13.640 -6.518 42.358 1.00 97.81 143 ALA A O 1
ATOM 1087 N N . ARG A 1 144 ? -12.206 -4.808 42.622 1.00 97.50 144 ARG A N 1
ATOM 1088 C CA . ARG A 1 144 ? -12.425 -4.214 41.296 1.00 97.50 144 ARG A CA 1
ATOM 1089 C C . ARG A 1 144 ? -12.023 -5.178 40.186 1.00 97.50 144 ARG A C 1
ATOM 1091 O O . ARG A 1 144 ? -12.816 -5.427 39.284 1.00 97.50 144 ARG A O 1
ATOM 1098 N N . ALA A 1 145 ? -10.837 -5.784 40.272 1.00 95.81 145 ALA A N 1
ATOM 1099 C CA . ALA A 1 145 ? -10.399 -6.782 39.298 1.00 95.81 145 ALA A CA 1
ATOM 1100 C C . ALA A 1 145 ? -11.338 -8.002 39.248 1.00 95.81 145 ALA A C 1
ATOM 1102 O O . ALA A 1 145 ? -11.673 -8.476 38.163 1.00 95.81 145 ALA A O 1
ATOM 1103 N N . ALA A 1 146 ? -11.806 -8.489 40.404 1.00 97.19 146 ALA A N 1
ATOM 1104 C CA . ALA A 1 146 ? -12.765 -9.592 40.473 1.00 97.19 146 ALA A CA 1
ATOM 1105 C C . ALA A 1 146 ? -14.124 -9.227 39.847 1.00 97.19 146 ALA A C 1
ATOM 1107 O O . ALA A 1 146 ? -14.694 -10.035 39.108 1.00 97.19 146 ALA A O 1
ATOM 1108 N N . PHE A 1 147 ? -14.616 -8.009 40.093 1.00 97.81 147 PHE A N 1
ATOM 1109 C CA . PHE A 1 147 ? -15.846 -7.502 39.489 1.00 97.81 147 PHE A CA 1
ATOM 1110 C C . PHE A 1 147 ? -15.723 -7.411 37.966 1.00 97.81 147 PHE A C 1
ATOM 1112 O O . PHE A 1 147 ? -16.566 -7.956 37.258 1.00 97.81 147 PHE A O 1
ATOM 1119 N N . LEU A 1 148 ? -14.654 -6.794 37.454 1.00 96.75 148 LEU A N 1
ATOM 1120 C CA . LEU A 1 148 ? -14.428 -6.658 36.010 1.00 96.75 148 LEU A CA 1
ATOM 1121 C C . LEU A 1 148 ? -14.302 -8.019 35.324 1.00 96.75 148 LEU A C 1
ATOM 1123 O O . LEU A 1 148 ? -14.884 -8.231 34.267 1.00 96.75 148 LEU A O 1
ATOM 1127 N N . LYS A 1 149 ? -13.606 -8.972 35.953 1.00 95.88 149 LYS A N 1
ATOM 1128 C CA . LYS A 1 149 ? -13.497 -10.339 35.436 1.00 95.88 149 LYS A CA 1
ATOM 1129 C C . LYS A 1 149 ? -14.850 -11.050 35.373 1.00 95.88 149 LYS A C 1
ATOM 1131 O O . LYS A 1 149 ? -15.099 -11.789 34.430 1.00 95.88 149 LYS A O 1
ATOM 1136 N N . SER A 1 150 ? -15.705 -10.848 36.374 1.00 97.31 150 SER A N 1
ATOM 1137 C CA . SER A 1 150 ? -17.025 -11.494 36.436 1.00 97.31 150 SER A CA 1
ATOM 1138 C C . SER A 1 150 ? -18.033 -10.870 35.466 1.00 97.31 150 SER A C 1
ATOM 1140 O O . SER A 1 150 ? -19.021 -11.512 35.130 1.00 97.31 150 SER A O 1
ATOM 1142 N N . ASN A 1 151 ? -17.768 -9.645 35.001 1.00 96.44 151 ASN A N 1
ATOM 1143 C CA . ASN A 1 151 ? -18.640 -8.868 34.120 1.00 96.44 151 ASN A CA 1
ATOM 1144 C C . ASN A 1 151 ? -17.956 -8.517 32.787 1.00 96.44 151 ASN A C 1
ATOM 1146 O O . ASN A 1 151 ? -18.293 -7.514 32.165 1.00 96.44 151 ASN A O 1
ATOM 1150 N N . SER A 1 152 ? -16.990 -9.317 32.325 1.00 89.94 152 SER A N 1
ATOM 1151 C CA . SER A 1 152 ? -16.207 -9.012 31.116 1.00 89.94 152 SER A CA 1
ATOM 1152 C C . SER A 1 152 ? -17.024 -9.009 29.816 1.00 89.94 152 SER A C 1
ATOM 1154 O O . SER A 1 152 ? -16.553 -8.492 28.810 1.00 89.94 152 SER A O 1
ATOM 1156 N N . GLY A 1 153 ? -18.238 -9.569 29.828 1.00 88.75 153 GLY A N 1
ATOM 1157 C CA . GLY A 1 153 ? -19.198 -9.507 28.720 1.00 88.75 153 GLY A CA 1
ATOM 1158 C C . GLY A 1 153 ? -20.339 -8.507 28.926 1.00 88.75 153 GLY A C 1
ATOM 1159 O O . GLY A 1 153 ? -21.216 -8.412 28.071 1.00 88.75 153 GLY A O 1
ATOM 1160 N N . ASP A 1 154 ? -20.368 -7.784 30.049 1.00 94.19 154 ASP A N 1
ATOM 1161 C CA . ASP A 1 154 ? -21.415 -6.802 30.318 1.00 94.19 154 ASP A CA 1
ATOM 1162 C C . ASP A 1 154 ? -21.126 -5.505 29.545 1.00 94.19 154 ASP A C 1
ATOM 1164 O O . ASP A 1 154 ? -20.146 -4.784 29.787 1.00 94.19 154 ASP A O 1
ATOM 1168 N N . GLN A 1 155 ? -21.996 -5.215 28.579 1.00 91.75 155 GLN A N 1
ATOM 1169 C CA . GLN A 1 155 ? -21.881 -4.044 27.722 1.00 91.75 155 GLN A CA 1
ATOM 1170 C C . GLN A 1 155 ? -22.048 -2.735 28.505 1.00 91.75 155 GLN A C 1
ATOM 1172 O O . GLN A 1 155 ? -21.408 -1.738 28.163 1.00 91.75 155 GLN A O 1
ATOM 1177 N N . GLU A 1 156 ? -22.871 -2.712 29.552 1.00 93.38 156 GLU A N 1
ATOM 1178 C CA . GLU A 1 156 ? -23.128 -1.521 30.358 1.00 93.38 156 GLU A CA 1
ATOM 1179 C C . GLU A 1 156 ? -21.907 -1.183 31.221 1.00 93.38 156 GLU A C 1
ATOM 1181 O O . GLU A 1 156 ? -21.476 -0.026 31.242 1.00 93.38 156 GLU A O 1
ATOM 1186 N N . VAL A 1 157 ? -21.270 -2.197 31.821 1.00 95.81 157 VAL A N 1
ATOM 1187 C CA . VAL A 1 157 ? -19.990 -2.051 32.542 1.00 95.81 157 VAL A CA 1
ATOM 1188 C C . VAL A 1 157 ? -18.880 -1.586 31.600 1.00 95.81 157 VAL A C 1
ATOM 1190 O O . VAL A 1 157 ? -18.162 -0.632 31.909 1.00 95.81 157 VAL A O 1
ATOM 1193 N N . THR A 1 158 ? -18.761 -2.216 30.430 1.00 95.19 158 THR A N 1
ATOM 1194 C CA . THR A 1 158 ? -17.731 -1.874 29.439 1.00 95.19 158 THR A CA 1
ATOM 1195 C C . THR A 1 158 ? -17.899 -0.437 28.955 1.00 95.19 158 THR A C 1
ATOM 1197 O O . THR A 1 158 ? -16.950 0.346 28.994 1.00 95.19 158 THR A O 1
ATOM 1200 N N . THR A 1 159 ? -19.123 -0.047 28.590 1.00 94.00 159 THR A N 1
ATOM 1201 C CA . THR A 1 159 ? -19.440 1.319 28.151 1.00 94.00 159 THR A CA 1
ATOM 1202 C C . THR A 1 159 ? -19.166 2.330 29.262 1.00 94.00 159 THR A C 1
ATOM 1204 O O . THR A 1 159 ? -18.560 3.369 29.005 1.00 94.00 159 THR A O 1
ATOM 1207 N N . ALA A 1 160 ? -19.549 2.025 30.510 1.00 95.69 160 ALA A N 1
ATOM 1208 C CA . ALA A 1 160 ? -19.296 2.901 31.651 1.00 95.69 160 ALA A CA 1
ATOM 1209 C C . ALA A 1 160 ? -17.804 3.225 31.813 1.00 95.69 160 ALA A C 1
ATOM 1211 O O . ALA A 1 160 ? -17.459 4.357 32.156 1.00 95.69 160 ALA A O 1
ATOM 1212 N N . ILE A 1 161 ? -16.937 2.253 31.539 1.00 96.00 161 ILE A N 1
ATOM 1213 C CA . ILE A 1 161 ? -15.486 2.365 31.665 1.00 96.00 161 ILE A CA 1
ATOM 1214 C C . ILE A 1 161 ? -14.855 3.127 30.494 1.00 96.00 161 ILE A C 1
ATOM 1216 O O . ILE A 1 161 ? -14.064 4.042 30.718 1.00 96.00 161 ILE A O 1
ATOM 1220 N N . ILE A 1 162 ? -15.183 2.771 29.249 1.00 95.88 162 ILE A N 1
ATOM 1221 C CA . ILE A 1 162 ? -14.488 3.318 28.069 1.00 95.88 162 ILE A CA 1
ATOM 1222 C C . ILE A 1 162 ? -14.924 4.752 27.732 1.00 95.88 162 ILE A C 1
ATOM 1224 O O . ILE A 1 162 ? -14.129 5.523 27.193 1.00 95.88 162 ILE A O 1
ATOM 1228 N N . GLU A 1 163 ? -16.158 5.134 28.079 1.00 93.19 163 GLU A N 1
ATOM 1229 C CA . GLU A 1 163 ? -16.754 6.441 27.755 1.00 93.19 163 GLU A CA 1
ATOM 1230 C C . GLU A 1 163 ? -16.059 7.620 28.461 1.00 93.19 163 GLU A C 1
ATOM 1232 O O . GLU A 1 163 ? -16.141 8.757 28.003 1.00 93.19 163 GLU A O 1
ATOM 1237 N N . GLN A 1 164 ? -15.374 7.367 29.577 1.00 94.19 164 GLN A N 1
ATOM 1238 C CA . GLN A 1 164 ? -14.772 8.392 30.429 1.00 94.19 164 GLN A CA 1
ATOM 1239 C C . GLN A 1 164 ? -13.301 8.069 30.748 1.00 94.19 164 GLN A C 1
ATOM 1241 O O . GLN A 1 164 ? -12.877 6.926 30.570 1.00 94.19 164 GLN A O 1
ATOM 1246 N N . PRO A 1 165 ? -12.492 9.042 31.215 1.00 95.69 165 PRO A N 1
ATOM 1247 C CA . PRO A 1 165 ? -11.116 8.785 31.644 1.00 95.69 165 PRO A CA 1
ATOM 1248 C C . PRO A 1 165 ? -11.033 7.738 32.763 1.00 95.69 165 PRO A C 1
ATOM 1250 O O . PRO A 1 165 ? -11.888 7.708 33.654 1.00 95.69 165 PRO A O 1
ATOM 1253 N N . ALA A 1 166 ? -9.968 6.927 32.770 1.00 96.44 166 ALA A N 1
ATOM 1254 C CA . ALA A 1 166 ? -9.808 5.792 33.687 1.00 96.44 166 ALA A CA 1
ATOM 1255 C C . ALA A 1 166 ? -9.912 6.189 35.172 1.00 96.44 166 ALA A C 1
ATOM 1257 O O . ALA A 1 166 ? -10.503 5.460 35.981 1.00 96.44 166 ALA A O 1
ATOM 1258 N N . ALA A 1 167 ? -9.433 7.396 35.501 1.00 96.06 167 ALA A N 1
ATOM 1259 C CA . ALA A 1 167 ? -9.505 8.009 36.825 1.00 96.06 167 ALA A CA 1
ATOM 1260 C C . ALA A 1 167 ? -10.937 8.093 37.390 1.00 96.06 167 ALA A C 1
ATOM 1262 O O . ALA A 1 167 ? -11.127 7.961 38.599 1.00 96.06 167 ALA A O 1
ATOM 1263 N N . LEU A 1 168 ? -11.966 8.253 36.546 1.00 96.12 168 LEU A N 1
ATOM 1264 C CA . LEU A 1 168 ? -13.357 8.330 37.008 1.00 96.12 168 LEU A CA 1
ATOM 1265 C C . LEU A 1 168 ? -13.926 6.971 37.430 1.00 96.12 168 LEU A C 1
ATOM 1267 O O . LEU A 1 168 ? -14.836 6.935 38.253 1.00 96.12 168 LEU A O 1
ATOM 1271 N N . SER A 1 169 ? -13.380 5.862 36.945 1.00 96.44 169 SER A N 1
ATOM 1272 C CA . SER A 1 169 ? -13.717 4.502 37.401 1.00 96.44 169 SER A CA 1
ATOM 1273 C C . SER A 1 169 ? -12.707 3.925 38.398 1.00 96.44 169 SER A C 1
ATOM 1275 O O . SER A 1 169 ? -12.911 2.831 38.916 1.00 96.44 169 SER A O 1
ATOM 1277 N N . GLY A 1 170 ? -11.599 4.630 38.650 1.00 95.81 170 GLY A N 1
ATOM 1278 C CA . GLY A 1 170 ? -10.493 4.135 39.472 1.00 95.81 170 GLY A CA 1
ATOM 1279 C C . GLY A 1 170 ? -9.689 3.001 38.826 1.00 95.81 170 GLY A C 1
ATOM 1280 O O . GLY A 1 170 ? -8.947 2.317 39.521 1.00 95.81 170 GLY A O 1
ATOM 1281 N N . ILE A 1 171 ? -9.824 2.747 37.522 1.00 96.69 171 ILE A N 1
ATOM 1282 C CA . ILE A 1 171 ? -9.021 1.721 36.838 1.00 96.69 171 ILE A CA 1
ATOM 1283 C C . ILE A 1 171 ? -7.721 2.323 36.298 1.00 96.69 171 ILE A C 1
ATOM 1285 O O . ILE A 1 171 ? -7.599 3.537 36.153 1.00 96.69 171 ILE A O 1
ATOM 1289 N N . ARG A 1 172 ? -6.750 1.462 35.983 1.00 96.69 172 ARG A N 1
ATOM 1290 C CA . ARG A 1 172 ? -5.513 1.866 35.301 1.00 96.69 172 ARG A CA 1
ATOM 1291 C C . ARG A 1 172 ? -5.795 2.155 33.826 1.00 96.69 172 ARG A C 1
ATOM 1293 O O . ARG A 1 172 ? -6.572 1.421 33.216 1.00 96.69 172 ARG A O 1
ATOM 1300 N N . ASP A 1 173 ? -5.109 3.143 33.253 1.00 96.38 173 ASP A N 1
ATOM 1301 C CA . ASP A 1 173 ? -5.249 3.496 31.832 1.00 96.38 173 ASP A CA 1
ATOM 1302 C C . ASP A 1 173 ? -4.987 2.298 30.913 1.00 96.38 173 ASP A C 1
ATOM 1304 O O . ASP A 1 173 ? -5.795 2.013 30.040 1.00 96.38 173 ASP A O 1
ATOM 1308 N N . SER A 1 174 ? -3.956 1.494 31.197 1.00 95.56 174 SER A N 1
ATOM 1309 C CA . SER A 1 174 ? -3.646 0.301 30.395 1.00 95.56 174 SER A CA 1
ATOM 1310 C C . SER A 1 174 ? -4.783 -0.725 30.340 1.00 95.56 174 SER A C 1
ATOM 1312 O O . SER A 1 174 ? -4.989 -1.358 29.309 1.00 95.56 174 SER A O 1
ATOM 1314 N N . LEU A 1 175 ? -5.543 -0.885 31.430 1.00 94.81 175 LEU A N 1
ATOM 1315 C CA . LEU A 1 175 ? -6.710 -1.769 31.448 1.00 94.81 175 LEU A CA 1
ATOM 1316 C C . LEU A 1 175 ? -7.882 -1.147 30.684 1.00 94.81 175 LEU A C 1
ATOM 1318 O O . LEU A 1 175 ? -8.584 -1.855 29.969 1.00 94.81 175 LEU A O 1
ATOM 1322 N N . ARG A 1 176 ? -8.085 0.170 30.810 1.00 95.56 176 ARG A N 1
ATOM 1323 C CA . ARG A 1 176 ? -9.097 0.894 30.032 1.00 95.56 176 ARG A CA 1
ATOM 1324 C C . ARG A 1 176 ? -8.835 0.755 28.534 1.00 95.56 176 ARG A C 1
ATOM 1326 O O . ARG A 1 176 ? -9.765 0.467 27.790 1.00 95.56 176 ARG A O 1
ATOM 1333 N N . ASP A 1 177 ? -7.590 0.951 28.114 1.00 95.50 177 ASP A N 1
ATOM 1334 C CA . ASP A 1 177 ? -7.184 0.878 26.712 1.00 95.50 177 ASP A CA 1
ATOM 1335 C C . ASP A 1 177 ? -7.344 -0.544 26.167 1.00 95.50 177 ASP A C 1
ATOM 1337 O O . ASP A 1 177 ? -7.837 -0.721 25.056 1.00 95.50 177 ASP A O 1
ATOM 1341 N N . GLN A 1 178 ? -7.036 -1.565 26.977 1.00 94.88 178 GLN A N 1
ATOM 1342 C CA . GLN A 1 178 ? -7.343 -2.953 26.636 1.00 94.88 178 GLN A CA 1
ATOM 1343 C C . GLN A 1 178 ? -8.853 -3.165 26.434 1.00 94.88 178 GLN A C 1
ATOM 1345 O O . GLN A 1 178 ? -9.255 -3.670 25.393 1.00 94.88 178 GLN A O 1
ATOM 1350 N N . MET A 1 179 ? -9.696 -2.730 27.378 1.00 94.94 179 MET A N 1
ATOM 1351 C CA . MET A 1 179 ? -11.155 -2.873 27.258 1.00 94.94 179 MET A CA 1
ATOM 1352 C C . MET A 1 179 ? -11.727 -2.101 26.064 1.00 94.94 179 MET A C 1
ATOM 1354 O O . MET A 1 179 ? -12.672 -2.558 25.425 1.00 94.94 179 MET A O 1
ATOM 1358 N N . LEU A 1 180 ? -11.159 -0.935 25.748 1.00 94.12 180 LEU A N 1
ATOM 1359 C CA . LEU A 1 180 ? -11.516 -0.177 24.556 1.00 94.12 180 LEU A CA 1
ATOM 1360 C C . LEU A 1 180 ? -11.163 -0.958 23.286 1.00 94.12 180 LEU A C 1
ATOM 1362 O O . LEU A 1 180 ? -12.013 -1.075 22.408 1.00 94.12 180 LEU A O 1
ATOM 1366 N N . ASN A 1 181 ? -9.958 -1.523 23.201 1.00 93.81 181 ASN A N 1
ATOM 1367 C CA . ASN A 1 181 ? -9.542 -2.343 22.063 1.00 93.81 181 ASN A CA 1
ATOM 1368 C C . ASN A 1 181 ? -10.416 -3.596 21.913 1.00 93.81 181 ASN A C 1
ATOM 1370 O O . ASN A 1 181 ? -10.861 -3.888 20.807 1.00 93.81 181 ASN A O 1
ATOM 1374 N N . ASP A 1 182 ? -10.743 -4.281 23.010 1.00 93.62 182 ASP A N 1
ATOM 1375 C CA . ASP A 1 182 ? -11.623 -5.456 23.003 1.00 93.62 182 ASP A CA 1
ATOM 1376 C C . ASP A 1 182 ? -13.047 -5.092 22.541 1.00 93.62 182 ASP A C 1
ATOM 1378 O O . ASP A 1 182 ? -13.662 -5.807 21.742 1.00 93.62 182 ASP A O 1
ATOM 1382 N N . ALA A 1 183 ? -13.570 -3.944 22.990 1.00 93.19 183 ALA A N 1
ATOM 1383 C CA . ALA A 1 183 ? -14.867 -3.428 22.558 1.00 93.19 183 ALA A CA 1
ATOM 1384 C C . ALA A 1 183 ? -14.863 -3.023 21.074 1.00 93.19 183 ALA A C 1
ATOM 1386 O O . ALA A 1 183 ? -15.836 -3.279 20.363 1.00 93.19 183 ALA A O 1
ATOM 1387 N N . MET A 1 184 ? -13.771 -2.421 20.593 1.00 94.38 184 MET A N 1
ATOM 1388 C CA . MET A 1 184 ? -13.571 -2.104 19.176 1.00 94.38 184 MET A CA 1
ATOM 1389 C C . MET A 1 184 ? -13.515 -3.376 18.329 1.00 94.38 184 MET A C 1
ATOM 1391 O O . MET A 1 184 ? -14.233 -3.461 17.336 1.00 94.38 184 MET A O 1
ATOM 1395 N N . GLN A 1 185 ? -12.736 -4.376 18.750 1.00 94.06 185 GLN A N 1
ATOM 1396 C CA . GLN A 1 185 ? -12.614 -5.665 18.068 1.00 94.06 185 GLN A CA 1
ATOM 1397 C C . GLN A 1 185 ? -13.957 -6.393 18.011 1.00 94.06 185 GLN A C 1
ATOM 1399 O O . GLN A 1 185 ? -14.316 -6.938 16.977 1.00 94.06 185 GLN A O 1
ATOM 1404 N N . SER A 1 186 ? -14.725 -6.363 19.101 1.00 92.50 186 SER A N 1
ATOM 1405 C CA . SER A 1 186 ? -16.039 -7.011 19.161 1.00 92.50 186 SER A CA 1
ATOM 1406 C C . SER A 1 186 ? -17.069 -6.316 18.270 1.00 92.50 186 SER A C 1
ATOM 1408 O O . SER A 1 186 ? -17.899 -6.976 17.653 1.00 92.50 186 SER A O 1
ATOM 1410 N N . LYS A 1 187 ? -17.037 -4.978 18.201 1.00 93.00 187 LYS A N 1
ATOM 1411 C CA . LYS A 1 187 ? -17.998 -4.193 17.417 1.00 93.00 187 LYS A CA 1
ATOM 1412 C C . LYS A 1 187 ? -17.670 -4.163 15.925 1.00 93.00 187 LYS A C 1
ATOM 1414 O O . LYS A 1 187 ? -18.592 -4.120 15.115 1.00 93.00 187 LYS A O 1
ATOM 1419 N N . TYR A 1 188 ? -16.385 -4.135 15.581 1.00 96.06 188 TYR A N 1
ATOM 1420 C CA . TYR A 1 188 ? -15.906 -3.920 14.218 1.00 96.06 188 TYR A CA 1
ATOM 1421 C C . TYR A 1 188 ? -15.044 -5.075 13.692 1.00 96.06 188 TYR A C 1
ATOM 1423 O O . TYR A 1 188 ? -14.136 -4.839 12.895 1.00 96.06 188 TYR A O 1
ATOM 1431 N N . ALA A 1 189 ? -15.290 -6.307 14.156 1.00 95.56 189 ALA A N 1
ATOM 1432 C CA . ALA A 1 189 ? -14.490 -7.484 13.807 1.00 95.56 189 ALA A CA 1
ATOM 1433 C C . ALA A 1 189 ? -14.284 -7.604 12.288 1.00 95.56 189 ALA A C 1
ATOM 1435 O O . ALA A 1 189 ? -13.144 -7.610 11.829 1.00 95.56 189 ALA A O 1
ATOM 1436 N N . ASP A 1 190 ? -15.379 -7.576 11.526 1.00 96.06 190 ASP A N 1
ATOM 1437 C CA . ASP A 1 190 ? -15.361 -7.725 10.068 1.00 96.06 190 ASP A CA 1
ATOM 1438 C C . ASP A 1 190 ? -14.613 -6.573 9.370 1.00 96.06 190 ASP A C 1
ATOM 1440 O O . ASP A 1 190 ? -13.888 -6.786 8.401 1.00 96.06 190 ASP A O 1
ATOM 1444 N N . GLN A 1 191 ? -14.757 -5.326 9.846 1.00 96.50 191 GLN A N 1
ATOM 1445 C CA . GLN A 1 191 ? -14.042 -4.188 9.252 1.00 96.50 191 GLN A CA 1
ATOM 1446 C C . GLN A 1 191 ? -12.546 -4.231 9.565 1.00 96.50 191 GLN A C 1
ATOM 1448 O O . GLN A 1 191 ? -11.743 -3.839 8.720 1.00 96.50 191 GLN A O 1
ATOM 1453 N N . ILE A 1 192 ? -12.172 -4.680 10.765 1.00 96.44 192 ILE A N 1
ATOM 1454 C CA . ILE A 1 192 ? -10.773 -4.841 11.168 1.00 96.44 192 ILE A CA 1
ATOM 1455 C C . ILE A 1 192 ? -10.123 -5.962 10.356 1.00 96.44 192 ILE A C 1
ATOM 1457 O O . ILE A 1 192 ? -9.033 -5.750 9.830 1.00 96.44 192 ILE A O 1
ATOM 1461 N N . GLU A 1 193 ? -10.800 -7.101 10.189 1.00 96.12 193 GLU A N 1
ATOM 1462 C CA . GLU A 1 193 ? -10.345 -8.200 9.328 1.00 96.12 193 GLU A CA 1
ATOM 1463 C C . GLU A 1 193 ? -10.157 -7.715 7.883 1.00 96.12 193 GLU A C 1
ATOM 1465 O O . GLU A 1 193 ? -9.067 -7.837 7.330 1.00 96.12 193 GLU A O 1
ATOM 1470 N N . ALA A 1 194 ? -11.146 -7.020 7.311 1.00 95.69 194 ALA A N 1
ATOM 1471 C CA . ALA A 1 194 ? -11.041 -6.467 5.960 1.00 95.69 194 ALA A CA 1
ATOM 1472 C C . ALA A 1 194 ? -9.928 -5.407 5.804 1.00 95.69 194 ALA A C 1
ATOM 1474 O O . ALA A 1 194 ? -9.386 -5.231 4.711 1.00 95.69 194 ALA A O 1
ATOM 1475 N N . ILE A 1 195 ? -9.600 -4.654 6.863 1.00 96.75 195 ILE A N 1
ATOM 1476 C CA . ILE A 1 195 ? -8.441 -3.748 6.870 1.00 96.75 195 ILE A CA 1
ATOM 1477 C C . ILE A 1 195 ? -7.148 -4.564 6.843 1.00 96.75 195 ILE A C 1
ATOM 1479 O O . ILE A 1 195 ? -6.284 -4.272 6.022 1.00 96.75 195 ILE A O 1
ATOM 1483 N N . GLN A 1 196 ? -7.026 -5.582 7.694 1.00 96.88 196 GLN A N 1
ATOM 1484 C CA . GLN A 1 196 ? -5.833 -6.427 7.786 1.00 96.88 196 GLN A CA 1
ATOM 1485 C C . GLN A 1 196 ? -5.559 -7.176 6.477 1.00 96.88 196 GLN A C 1
ATOM 1487 O O . GLN A 1 196 ? -4.426 -7.167 6.001 1.00 96.88 196 GLN A O 1
ATOM 1492 N N . GLU A 1 197 ? -6.589 -7.746 5.847 1.00 96.44 197 GLU A N 1
ATOM 1493 C CA . GLU A 1 197 ? -6.473 -8.387 4.531 1.00 96.44 197 GLU A CA 1
ATOM 1494 C C . GLU A 1 197 ? -5.974 -7.405 3.460 1.00 96.44 197 GLU A C 1
ATOM 1496 O O . GLU A 1 197 ? -5.103 -7.734 2.649 1.00 96.44 197 GLU A O 1
ATOM 1501 N N . LEU A 1 198 ? -6.490 -6.169 3.464 1.00 97.31 198 LEU A N 1
ATOM 1502 C CA . LEU A 1 198 ? -6.054 -5.134 2.528 1.00 97.31 198 LEU A CA 1
ATOM 1503 C C . LEU A 1 198 ? -4.611 -4.681 2.802 1.00 97.31 198 LEU A C 1
ATOM 1505 O O . LEU A 1 198 ? -3.863 -4.421 1.860 1.00 97.31 198 LEU A O 1
ATOM 1509 N N . GLU A 1 199 ? -4.197 -4.601 4.065 1.00 97.88 199 GLU A N 1
ATOM 1510 C CA . GLU A 1 199 ? -2.808 -4.319 4.437 1.00 97.88 199 GLU A CA 1
ATOM 1511 C C . GLU A 1 199 ? -1.859 -5.429 3.980 1.00 97.88 199 GLU A C 1
ATOM 1513 O O . GLU A 1 199 ? -0.819 -5.131 3.390 1.00 97.88 199 GLU A O 1
ATOM 1518 N N . GLU A 1 200 ? -2.239 -6.697 4.145 1.00 97.69 200 GLU A N 1
ATOM 1519 C CA . GLU A 1 200 ? -1.454 -7.818 3.627 1.00 97.69 200 GLU A CA 1
ATOM 1520 C C . GLU A 1 200 ? -1.349 -7.767 2.094 1.00 97.69 200 GLU A C 1
ATOM 1522 O O . GLU A 1 200 ? -0.264 -7.951 1.533 1.00 97.69 200 GLU A O 1
ATOM 1527 N N . ALA A 1 201 ? -2.441 -7.431 1.399 1.00 97.50 201 ALA A N 1
ATOM 1528 C CA . ALA A 1 201 ? -2.432 -7.237 -0.051 1.00 97.50 201 ALA A CA 1
ATOM 1529 C C . ALA A 1 201 ? -1.461 -6.126 -0.482 1.00 97.50 201 ALA A C 1
ATOM 1531 O O . ALA A 1 201 ? -0.727 -6.286 -1.463 1.00 97.50 201 ALA A O 1
ATOM 1532 N N . ILE A 1 202 ? -1.419 -5.016 0.265 1.00 97.44 202 ILE A N 1
ATOM 1533 C CA . ILE A 1 202 ? -0.477 -3.912 0.042 1.00 97.44 202 ILE A CA 1
ATOM 1534 C C . ILE A 1 202 ? 0.965 -4.395 0.220 1.00 97.44 202 ILE A C 1
ATOM 1536 O O . ILE A 1 202 ? 1.810 -4.067 -0.612 1.00 97.44 202 ILE A O 1
ATOM 1540 N N . GLU A 1 203 ? 1.265 -5.171 1.264 1.00 97.25 203 GLU A N 1
ATOM 1541 C CA . GLU A 1 203 ? 2.614 -5.697 1.506 1.00 97.25 203 GLU A CA 1
ATOM 1542 C C . GLU A 1 203 ? 3.088 -6.637 0.391 1.00 97.25 203 GLU A C 1
ATOM 1544 O O . GLU A 1 203 ? 4.225 -6.528 -0.078 1.00 97.25 203 GLU A O 1
ATOM 1549 N N . VAL A 1 204 ? 2.225 -7.554 -0.057 1.00 97.50 204 VAL A N 1
ATOM 1550 C CA . VAL A 1 204 ? 2.559 -8.508 -1.126 1.00 97.50 204 VAL A CA 1
ATOM 1551 C C . VAL A 1 204 ? 2.785 -7.777 -2.452 1.00 97.50 204 VAL A C 1
ATOM 1553 O O . VAL A 1 204 ? 3.789 -8.027 -3.125 1.00 97.50 204 VAL A O 1
ATOM 1556 N N . ALA A 1 205 ? 1.910 -6.832 -2.811 1.00 97.75 205 ALA A N 1
ATOM 1557 C CA . ALA A 1 205 ? 2.076 -6.021 -4.016 1.00 97.75 205 ALA A CA 1
ATOM 1558 C C . ALA A 1 205 ? 3.327 -5.125 -3.949 1.00 97.75 205 ALA A C 1
ATOM 1560 O O . ALA A 1 205 ? 4.074 -5.041 -4.926 1.00 97.75 205 ALA A O 1
ATOM 1561 N N . ALA A 1 206 ? 3.603 -4.511 -2.793 1.00 97.00 206 ALA A N 1
ATOM 1562 C CA . ALA A 1 206 ? 4.801 -3.700 -2.578 1.00 97.00 206 ALA A CA 1
ATOM 1563 C C . ALA A 1 206 ? 6.086 -4.514 -2.753 1.00 97.00 206 ALA A C 1
ATOM 1565 O O . ALA A 1 206 ? 6.992 -4.071 -3.452 1.00 97.00 206 ALA A O 1
ATOM 1566 N N . SER A 1 207 ? 6.132 -5.741 -2.224 1.00 96.75 207 SER A N 1
ATOM 1567 C CA . SER A 1 207 ? 7.278 -6.642 -2.393 1.00 96.75 207 SER A CA 1
ATOM 1568 C C . SER A 1 207 ? 7.623 -6.892 -3.870 1.00 96.75 207 SER A C 1
ATOM 1570 O O . SER A 1 207 ? 8.804 -6.884 -4.231 1.00 96.75 207 SER A O 1
ATOM 1572 N N . ALA A 1 208 ? 6.618 -7.072 -4.736 1.00 97.00 208 ALA A N 1
ATOM 1573 C CA . ALA A 1 208 ? 6.831 -7.254 -6.173 1.00 97.00 208 ALA A CA 1
ATOM 1574 C C . ALA A 1 208 ? 7.272 -5.963 -6.874 1.00 97.00 208 ALA A C 1
ATOM 1576 O O . ALA A 1 208 ? 8.200 -6.001 -7.679 1.00 97.00 208 ALA A O 1
ATOM 1577 N N . ILE A 1 209 ? 6.649 -4.824 -6.551 1.00 96.88 209 ILE A N 1
ATOM 1578 C CA . ILE A 1 209 ? 7.008 -3.510 -7.109 1.00 96.88 209 ILE A CA 1
ATOM 1579 C C . ILE A 1 209 ? 8.446 -3.137 -6.759 1.00 96.88 209 ILE A C 1
ATOM 1581 O O . ILE A 1 209 ? 9.202 -2.732 -7.642 1.00 96.88 209 ILE A O 1
ATOM 1585 N N . ASP A 1 210 ? 8.832 -3.275 -5.492 1.00 95.88 210 ASP A N 1
ATOM 1586 C CA . ASP A 1 210 ? 10.172 -2.917 -5.032 1.00 95.88 210 ASP A CA 1
ATOM 1587 C C . ASP A 1 210 ? 11.222 -3.836 -5.664 1.00 95.88 210 ASP A C 1
ATOM 1589 O O . ASP A 1 210 ? 12.237 -3.358 -6.169 1.00 95.88 210 ASP A O 1
ATOM 1593 N N . SER A 1 211 ? 10.934 -5.139 -5.757 1.00 95.81 211 SER A N 1
ATOM 1594 C CA . SER A 1 211 ? 11.811 -6.084 -6.460 1.00 95.81 211 SER A CA 1
ATOM 1595 C C . SER A 1 211 ? 11.916 -5.762 -7.956 1.00 95.81 211 SER A C 1
ATOM 1597 O O . SER A 1 211 ? 13.009 -5.779 -8.514 1.00 95.81 211 SER A O 1
ATOM 1599 N N . GLY A 1 212 ? 10.807 -5.411 -8.616 1.00 95.81 212 GLY A N 1
ATOM 1600 C CA . GLY A 1 212 ? 10.807 -4.998 -10.021 1.00 95.81 212 GLY A CA 1
ATOM 1601 C C . GLY A 1 212 ? 11.588 -3.704 -10.264 1.00 95.81 212 GLY A C 1
ATOM 1602 O O . GLY A 1 212 ? 12.312 -3.597 -11.254 1.00 95.81 212 GLY A O 1
ATOM 1603 N N . ARG A 1 213 ? 11.514 -2.740 -9.336 1.00 96.12 213 ARG A N 1
ATOM 1604 C CA . ARG A 1 213 ? 12.312 -1.505 -9.381 1.00 96.12 213 ARG A CA 1
ATOM 1605 C C . ARG A 1 213 ? 13.805 -1.789 -9.245 1.00 96.12 213 ARG A C 1
ATOM 1607 O O . ARG A 1 213 ? 14.602 -1.174 -9.948 1.00 96.12 213 ARG A O 1
ATOM 1614 N N . GLU A 1 214 ? 14.185 -2.701 -8.358 1.00 95.69 214 GLU A N 1
ATOM 1615 C CA . GLU A 1 214 ? 15.581 -3.108 -8.181 1.00 95.69 214 GLU A CA 1
ATOM 1616 C C . GLU A 1 214 ? 16.134 -3.819 -9.417 1.00 95.69 214 GLU A C 1
ATOM 1618 O O . GLU A 1 214 ? 17.250 -3.518 -9.840 1.00 95.69 214 GLU A O 1
ATOM 1623 N N . GLU A 1 215 ? 15.349 -4.693 -10.051 1.00 96.00 215 GLU A N 1
ATOM 1624 C CA . GLU A 1 215 ? 15.741 -5.318 -11.319 1.00 96.00 215 GLU A CA 1
ATOM 1625 C C . GLU A 1 215 ? 15.872 -4.284 -12.445 1.00 96.00 215 GLU A C 1
ATOM 1627 O O . GLU A 1 215 ? 16.847 -4.314 -13.195 1.00 96.00 215 GLU A O 1
ATOM 1632 N N . ALA A 1 216 ? 14.951 -3.317 -12.529 1.00 96.38 216 ALA A N 1
ATOM 1633 C CA . ALA A 1 216 ? 15.063 -2.204 -13.469 1.00 96.38 216 ALA A CA 1
ATOM 1634 C C . ALA A 1 216 ? 16.343 -1.385 -13.228 1.00 96.38 216 ALA A C 1
ATOM 1636 O O . ALA A 1 216 ? 17.065 -1.079 -14.175 1.00 96.38 216 ALA A O 1
ATOM 1637 N N . HIS A 1 217 ? 16.666 -1.075 -11.970 1.00 97.00 217 HIS A N 1
ATOM 1638 C CA . HIS A 1 217 ? 17.906 -0.382 -11.624 1.00 97.00 217 HIS A CA 1
ATOM 1639 C C . HIS A 1 217 ? 19.136 -1.194 -12.039 1.00 97.00 217 HIS A C 1
ATOM 1641 O O . HIS A 1 217 ? 20.009 -0.667 -12.722 1.00 97.00 217 HIS A O 1
ATOM 1647 N N . LYS A 1 218 ? 19.186 -2.484 -11.693 1.00 95.69 218 LYS A N 1
ATOM 1648 C CA . LYS A 1 218 ? 20.297 -3.376 -12.047 1.00 95.69 218 LYS A CA 1
ATOM 1649 C C . LYS A 1 218 ? 20.541 -3.412 -13.557 1.00 95.69 218 LYS A C 1
ATOM 1651 O O . LYS A 1 218 ? 21.685 -3.348 -14.000 1.00 95.69 218 LYS A O 1
ATOM 1656 N N . GLU A 1 219 ? 19.476 -3.484 -14.348 1.00 96.06 219 GLU A N 1
ATOM 1657 C CA . GLU A 1 219 ? 19.568 -3.533 -15.809 1.00 96.06 219 GLU A CA 1
ATOM 1658 C C . GLU A 1 219 ? 19.957 -2.185 -16.416 1.00 96.06 219 GLU A C 1
ATOM 1660 O O . GLU A 1 219 ? 20.796 -2.130 -17.315 1.00 96.06 219 GLU A O 1
ATOM 1665 N N . ALA A 1 220 ? 19.424 -1.083 -15.882 1.00 96.06 220 ALA A N 1
ATOM 1666 C CA . ALA A 1 220 ? 19.841 0.259 -16.269 1.00 96.06 220 ALA A CA 1
ATOM 1667 C C . ALA A 1 220 ? 21.326 0.508 -15.951 1.00 96.06 220 ALA A C 1
ATOM 1669 O O . ALA A 1 220 ? 22.046 1.027 -16.798 1.00 96.06 220 ALA A O 1
ATOM 1670 N N . ALA A 1 221 ? 21.796 0.085 -14.776 1.00 96.62 221 ALA A N 1
ATOM 1671 C CA . ALA A 1 221 ? 23.183 0.200 -14.325 1.00 96.62 221 ALA A CA 1
ATOM 1672 C C . ALA A 1 221 ? 24.165 -0.649 -15.151 1.00 96.62 221 ALA A C 1
ATOM 1674 O O . ALA A 1 221 ? 25.326 -0.271 -15.343 1.00 96.62 221 ALA A O 1
ATOM 1675 N N . ALA A 1 222 ? 23.716 -1.813 -15.632 1.00 95.56 222 ALA A N 1
ATOM 1676 C CA . ALA A 1 222 ? 24.488 -2.655 -16.541 1.00 95.56 222 ALA A CA 1
ATOM 1677 C C . ALA A 1 222 ? 24.594 -2.032 -17.942 1.00 95.56 222 ALA A C 1
ATOM 1679 O O . ALA A 1 222 ? 25.646 -2.122 -18.575 1.00 95.56 222 ALA A O 1
ATOM 1680 N N . ALA A 1 223 ? 23.521 -1.390 -18.410 1.00 95.62 223 ALA A N 1
ATOM 1681 C CA . ALA A 1 223 ? 23.461 -0.721 -19.706 1.00 95.62 223 ALA A CA 1
ATOM 1682 C C . ALA A 1 223 ? 24.168 0.648 -19.728 1.00 95.62 223 ALA A C 1
ATOM 1684 O O . ALA A 1 223 ? 24.666 1.070 -20.769 1.00 95.62 223 ALA A O 1
ATOM 1685 N N . ASP A 1 224 ? 24.205 1.353 -18.600 1.00 96.25 224 ASP A N 1
ATOM 1686 C CA . ASP A 1 224 ? 24.781 2.688 -18.483 1.00 96.25 224 ASP A CA 1
ATOM 1687 C C . ASP A 1 224 ? 25.507 2.846 -17.138 1.00 96.25 224 ASP A C 1
ATOM 1689 O O . ASP A 1 224 ? 24.856 2.922 -16.090 1.00 96.25 224 ASP A O 1
ATOM 1693 N N . PRO A 1 225 ? 26.853 2.928 -17.138 1.00 96.12 225 PRO A N 1
ATOM 1694 C CA . PRO A 1 225 ? 27.637 3.119 -15.924 1.00 96.12 225 PRO A CA 1
ATOM 1695 C C . PRO A 1 225 ? 27.234 4.344 -15.093 1.00 96.12 225 PRO A C 1
ATOM 1697 O O . PRO A 1 225 ? 27.403 4.305 -13.875 1.00 96.12 225 PRO A O 1
ATOM 1700 N N . ALA A 1 226 ? 26.675 5.393 -15.711 1.00 95.50 226 ALA A N 1
ATOM 1701 C CA . ALA A 1 226 ? 26.198 6.582 -15.002 1.00 95.50 226 ALA A CA 1
ATOM 1702 C C . ALA A 1 226 ? 24.971 6.298 -14.116 1.00 95.50 226 ALA A C 1
ATOM 1704 O O . ALA A 1 226 ? 24.678 7.066 -13.206 1.00 95.50 226 ALA A O 1
ATOM 1705 N N . LEU A 1 227 ? 24.266 5.186 -14.356 1.00 95.31 227 LEU A N 1
ATOM 1706 C CA . LEU A 1 227 ? 23.106 4.743 -13.577 1.00 95.31 227 LEU A CA 1
ATOM 1707 C C . LEU A 1 227 ? 23.449 3.644 -12.563 1.00 95.31 227 LEU A C 1
ATOM 1709 O O . LEU A 1 227 ? 22.535 3.045 -12.011 1.00 95.31 227 LEU A O 1
ATOM 1713 N N . ARG A 1 228 ? 24.737 3.351 -12.320 1.00 96.06 228 ARG A N 1
ATOM 1714 C CA . ARG A 1 228 ? 25.155 2.430 -11.241 1.00 96.06 228 ARG A CA 1
ATOM 1715 C C . ARG A 1 228 ? 24.922 2.999 -9.852 1.00 96.06 228 ARG A C 1
ATOM 1717 O O . ARG A 1 228 ? 24.761 2.233 -8.905 1.00 96.06 228 ARG A O 1
ATOM 1724 N N . ASP A 1 229 ? 24.985 4.319 -9.737 1.00 94.38 229 ASP A N 1
ATOM 1725 C CA . ASP A 1 229 ? 24.641 5.018 -8.513 1.00 94.38 229 ASP A CA 1
ATOM 1726 C C . ASP A 1 229 ? 23.112 4.981 -8.318 1.00 94.38 229 ASP A C 1
ATOM 1728 O O . ASP A 1 229 ? 22.379 5.465 -9.192 1.00 94.38 229 ASP A O 1
ATOM 1732 N N . PRO A 1 230 ? 22.612 4.425 -7.197 1.00 93.69 230 PRO A N 1
ATOM 1733 C CA . PRO A 1 230 ? 21.181 4.370 -6.923 1.00 93.69 230 PRO A CA 1
ATOM 1734 C C . PRO A 1 230 ? 20.495 5.739 -6.976 1.00 93.69 230 PRO A C 1
ATOM 1736 O O . PRO A 1 230 ? 19.353 5.822 -7.436 1.00 93.69 230 PRO A O 1
ATOM 1739 N N . ASP A 1 231 ? 21.176 6.808 -6.553 1.00 93.62 231 ASP A N 1
ATOM 1740 C CA . ASP A 1 231 ? 20.606 8.158 -6.535 1.00 93.62 231 ASP A CA 1
ATOM 1741 C C . ASP A 1 231 ? 20.473 8.730 -7.952 1.00 93.62 231 ASP A C 1
ATOM 1743 O O . ASP A 1 231 ? 19.444 9.326 -8.288 1.00 93.62 231 ASP A O 1
ATOM 1747 N N . ALA A 1 232 ? 21.460 8.493 -8.822 1.00 93.44 232 ALA A N 1
ATOM 1748 C CA . ALA A 1 232 ? 21.374 8.835 -10.241 1.00 93.44 232 ALA A CA 1
ATOM 1749 C C . ALA A 1 232 ? 20.211 8.109 -10.939 1.00 93.44 232 ALA A C 1
ATOM 1751 O O . ALA A 1 232 ? 19.415 8.745 -11.642 1.00 93.44 232 ALA A O 1
ATOM 1752 N N . PHE A 1 233 ? 20.052 6.799 -10.708 1.00 95.62 233 PHE A N 1
ATOM 1753 C CA . PHE A 1 233 ? 18.897 6.055 -11.218 1.00 95.62 233 PHE A CA 1
ATOM 1754 C C . PHE A 1 233 ? 17.586 6.605 -10.658 1.00 95.62 233 PHE A C 1
ATOM 1756 O O . PHE A 1 233 ? 16.647 6.839 -11.421 1.00 95.62 233 PHE A O 1
ATOM 1763 N N . HIS A 1 234 ? 17.517 6.856 -9.348 1.00 93.62 234 HIS A N 1
ATOM 1764 C CA . HIS A 1 234 ? 16.330 7.412 -8.712 1.00 93.62 234 HIS A CA 1
ATOM 1765 C C . HIS A 1 234 ? 15.954 8.772 -9.308 1.00 93.62 234 HIS A C 1
ATOM 1767 O O . HIS A 1 234 ? 14.787 8.985 -9.616 1.00 93.62 234 HIS A O 1
ATOM 1773 N N . ALA A 1 235 ? 16.911 9.669 -9.553 1.00 90.75 235 ALA A N 1
ATOM 1774 C CA . ALA A 1 235 ? 16.644 10.973 -10.155 1.00 90.75 235 ALA A CA 1
ATOM 1775 C C . ALA A 1 235 ? 16.042 10.857 -11.569 1.00 90.75 235 ALA A C 1
ATOM 1777 O O . ALA A 1 235 ? 15.076 11.556 -11.894 1.00 90.75 235 ALA A O 1
ATOM 1778 N N . VAL A 1 236 ? 16.578 9.959 -12.404 1.00 90.19 236 VAL A N 1
ATOM 1779 C CA . VAL A 1 236 ? 16.055 9.705 -13.758 1.00 90.19 236 VAL A CA 1
ATOM 1780 C C . VAL A 1 236 ? 14.680 9.045 -13.697 1.00 90.19 236 VAL A C 1
ATOM 1782 O O . VAL A 1 236 ? 13.754 9.504 -14.368 1.00 90.19 236 VAL A O 1
ATOM 1785 N N . ALA A 1 237 ? 14.530 8.010 -12.868 1.00 91.25 237 ALA A N 1
ATOM 1786 C CA . ALA A 1 237 ? 13.268 7.313 -12.675 1.00 91.25 237 ALA A CA 1
ATOM 1787 C C . ALA A 1 237 ? 12.187 8.276 -12.177 1.00 91.25 237 ALA A C 1
ATOM 1789 O O . ALA A 1 237 ? 11.150 8.383 -12.811 1.00 91.25 237 ALA A O 1
ATOM 1790 N N . SER A 1 238 ? 12.454 9.070 -11.140 1.00 87.50 238 SER A N 1
ATOM 1791 C CA . SER A 1 238 ? 11.518 10.061 -10.600 1.00 87.50 238 SER A CA 1
ATOM 1792 C C . SER A 1 238 ? 11.102 11.110 -11.637 1.00 87.50 238 SER A C 1
ATOM 1794 O O . SER A 1 238 ? 9.943 11.519 -11.667 1.00 87.50 238 SER A O 1
ATOM 1796 N N . ALA A 1 239 ? 11.999 11.523 -12.541 1.00 82.88 239 ALA A N 1
ATOM 1797 C CA . ALA A 1 239 ? 11.636 12.419 -13.640 1.00 82.88 239 ALA A CA 1
ATOM 1798 C C . ALA A 1 239 ? 10.684 11.758 -14.658 1.00 82.88 239 ALA A C 1
ATOM 1800 O O . ALA A 1 239 ? 9.819 12.435 -15.213 1.00 82.88 239 ALA A O 1
ATOM 1801 N N . ILE A 1 240 ? 10.829 10.454 -14.901 1.00 83.75 240 ILE A N 1
ATOM 1802 C CA . ILE A 1 240 ? 9.935 9.662 -15.761 1.00 83.75 240 ILE A CA 1
ATOM 1803 C C . ILE A 1 240 ? 8.605 9.387 -15.052 1.00 83.75 240 ILE A C 1
ATOM 1805 O O . ILE A 1 240 ? 7.543 9.551 -15.648 1.00 83.75 240 ILE A O 1
ATOM 1809 N N . GLU A 1 241 ? 8.650 9.022 -13.772 1.00 84.88 241 GLU A N 1
ATOM 1810 C CA . GLU A 1 241 ? 7.487 8.809 -12.909 1.00 84.88 241 GLU A CA 1
ATOM 1811 C C . GLU A 1 241 ? 6.630 10.085 -12.863 1.00 84.88 241 GLU A C 1
ATOM 1813 O O . GLU A 1 241 ? 5.427 10.024 -13.100 1.00 84.88 241 GLU A O 1
ATOM 1818 N N . ALA A 1 242 ? 7.251 11.259 -12.693 1.00 78.19 242 ALA A N 1
ATOM 1819 C CA . ALA A 1 242 ? 6.566 12.555 -12.727 1.00 78.19 242 ALA A CA 1
ATOM 1820 C C . ALA A 1 242 ? 5.927 12.883 -14.092 1.00 78.19 242 ALA A C 1
ATOM 1822 O O . ALA A 1 242 ? 4.947 13.622 -14.153 1.00 78.19 242 ALA A O 1
ATOM 1823 N N . ARG A 1 243 ? 6.479 12.338 -15.184 1.00 72.69 243 ARG A N 1
ATOM 1824 C CA . ARG A 1 243 ? 5.963 12.457 -16.560 1.00 72.69 243 ARG A CA 1
ATOM 1825 C C . ARG A 1 243 ? 5.043 11.319 -16.964 1.00 72.69 243 ARG A C 1
ATOM 1827 O O . ARG A 1 243 ? 4.629 11.269 -18.115 1.00 72.69 243 ARG A O 1
ATOM 1834 N N . THR A 1 244 ? 4.760 10.383 -16.072 1.00 71.19 244 THR A N 1
ATOM 1835 C CA . THR A 1 244 ? 3.737 9.370 -16.294 1.00 71.19 244 THR A CA 1
ATOM 1836 C C . THR A 1 244 ? 2.464 9.953 -15.687 1.00 71.19 244 THR A C 1
ATOM 1838 O O . THR A 1 244 ? 2.153 9.615 -14.543 1.00 71.19 244 THR A O 1
ATOM 1841 N N . PRO A 1 245 ? 1.775 10.914 -16.354 1.00 62.19 245 PRO A N 1
ATOM 1842 C CA . PRO A 1 245 ? 0.664 11.603 -15.734 1.00 62.19 245 PRO A CA 1
ATOM 1843 C C . PRO A 1 245 ? -0.385 10.565 -15.376 1.00 62.19 245 PRO A C 1
ATOM 1845 O O . PRO A 1 245 ? -0.772 9.724 -16.195 1.00 62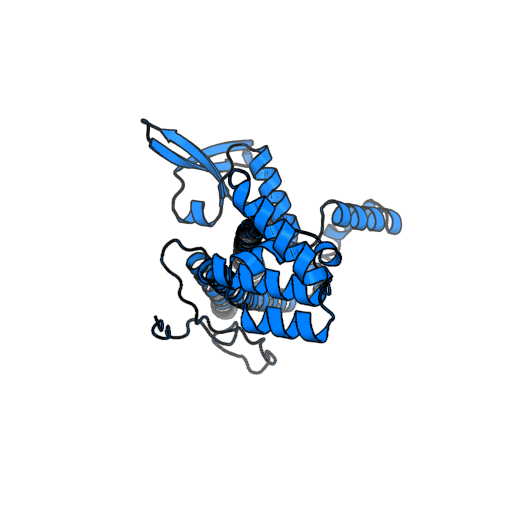.19 245 PRO A O 1
ATOM 1848 N N . ALA A 1 246 ? -0.873 10.648 -14.148 1.00 71.56 246 ALA A N 1
ATOM 1849 C CA . ALA A 1 246 ? -2.190 10.121 -13.893 1.00 71.56 246 ALA A CA 1
ATOM 1850 C C . ALA A 1 246 ? -3.150 10.859 -14.832 1.00 71.56 246 ALA A C 1
ATOM 1852 O O . ALA A 1 246 ? -3.144 12.087 -14.901 1.00 71.56 246 ALA A O 1
ATOM 1853 N N . LEU A 1 247 ? -3.932 10.119 -15.605 1.00 87.38 247 LEU A N 1
ATOM 1854 C CA . LEU A 1 247 ? -4.911 10.724 -16.499 1.00 87.38 247 LEU A CA 1
ATOM 1855 C C . LEU A 1 247 ? -5.934 11.484 -15.653 1.00 87.38 247 LEU A C 1
ATOM 1857 O O . LEU A 1 247 ? -6.502 10.917 -14.720 1.00 87.38 247 LEU A O 1
ATOM 1861 N N . TRP A 1 248 ? -6.176 12.760 -15.944 1.00 92.31 248 TRP A N 1
ATOM 1862 C CA . TRP A 1 248 ? -7.245 13.474 -15.254 1.00 92.31 248 TRP A CA 1
ATOM 1863 C C . TRP A 1 248 ? -8.586 12.967 -15.778 1.00 92.31 248 TRP A C 1
ATOM 1865 O O . TRP A 1 248 ? -8.940 13.222 -16.928 1.00 92.31 248 TRP A O 1
ATOM 1875 N N . ILE A 1 249 ? -9.316 12.242 -14.932 1.00 93.56 249 ILE A N 1
ATOM 1876 C CA . ILE A 1 249 ? -10.670 11.773 -15.205 1.00 93.56 249 ILE A CA 1
ATOM 1877 C C . ILE A 1 249 ? -11.654 12.712 -14.522 1.00 93.56 249 ILE A C 1
ATOM 1879 O O . ILE A 1 249 ? -11.515 13.028 -13.340 1.00 93.56 249 ILE A O 1
ATOM 1883 N N . LYS A 1 250 ? -12.684 13.118 -15.253 1.00 96.25 250 LYS A N 1
ATOM 1884 C CA . LYS A 1 250 ? -13.763 13.953 -14.750 1.00 96.25 250 LYS A CA 1
ATOM 1885 C C . LYS A 1 250 ? -15.115 13.293 -15.039 1.00 96.25 250 LYS A C 1
ATOM 1887 O O . LYS A 1 250 ? -15.315 12.809 -16.157 1.00 96.25 250 LYS A O 1
ATOM 1892 N N . PRO A 1 251 ? -16.052 13.285 -14.076 1.00 94.62 251 PRO A N 1
ATOM 1893 C CA . PRO A 1 251 ? -17.431 12.906 -14.348 1.00 94.62 251 PRO A CA 1
ATOM 1894 C C . PRO A 1 251 ? -18.124 13.994 -15.179 1.00 94.62 251 PRO A C 1
ATOM 1896 O O . PRO A 1 251 ? -18.042 15.187 -14.875 1.00 94.62 251 PRO A O 1
ATOM 1899 N N . HIS A 1 252 ? -18.806 13.575 -16.238 1.00 94.75 252 HIS A N 1
ATOM 1900 C CA . HIS A 1 252 ? -19.625 14.399 -17.119 1.00 94.75 252 HIS A CA 1
ATOM 1901 C C . HIS A 1 252 ? -21.063 13.879 -17.112 1.00 94.75 252 HIS A C 1
ATOM 1903 O O . HIS A 1 252 ? -21.289 12.680 -17.011 1.00 94.75 252 HIS A O 1
ATOM 1909 N N . THR A 1 253 ? -22.044 14.769 -17.249 1.00 96.56 253 THR A N 1
ATOM 1910 C CA . THR A 1 253 ? -23.444 14.370 -17.446 1.00 96.56 253 THR A CA 1
ATOM 1911 C C . THR A 1 253 ? -23.794 14.488 -18.923 1.00 96.56 253 THR A C 1
ATOM 1913 O O . THR A 1 253 ? -23.822 15.591 -19.467 1.00 96.56 253 THR A O 1
ATOM 1916 N N . GLU A 1 254 ? -24.076 13.363 -19.573 1.00 95.44 254 GLU A N 1
ATOM 1917 C CA . GLU A 1 254 ? -24.468 13.285 -20.982 1.00 95.44 254 GLU A CA 1
ATOM 1918 C C . GLU A 1 254 ? -25.792 12.532 -21.089 1.00 95.44 254 GLU A C 1
ATOM 1920 O O . GLU A 1 254 ? -25.924 11.411 -20.608 1.00 95.44 254 GLU A O 1
ATOM 1925 N N . ASN A 1 255 ? -26.805 13.164 -21.689 1.00 95.19 255 ASN A N 1
ATOM 1926 C CA . ASN A 1 255 ? -28.151 12.590 -21.837 1.00 95.19 255 ASN A CA 1
ATOM 1927 C C . ASN A 1 255 ? -28.785 12.114 -20.511 1.00 95.19 255 ASN A C 1
ATOM 1929 O O . ASN A 1 255 ? -29.535 11.143 -20.486 1.00 95.19 255 ASN A O 1
ATOM 1933 N N . GLY A 1 256 ? -28.474 12.790 -19.399 1.00 94.19 256 GLY A N 1
ATOM 1934 C CA . GLY A 1 256 ? -28.966 12.429 -18.065 1.00 94.19 256 GLY A CA 1
ATOM 1935 C C . GLY A 1 256 ? -28.234 11.260 -17.395 1.00 94.19 256 GLY A C 1
ATOM 1936 O O . GLY A 1 256 ? -28.593 10.908 -16.276 1.00 94.19 256 GLY A O 1
ATOM 1937 N N . ALA A 1 257 ? -27.206 10.689 -18.030 1.00 93.00 257 ALA A N 1
ATOM 1938 C CA . ALA A 1 257 ? -26.328 9.684 -17.438 1.00 93.00 257 ALA A CA 1
ATOM 1939 C C . ALA A 1 257 ? -24.966 10.291 -17.067 1.00 93.00 257 ALA A C 1
ATOM 1941 O O . ALA A 1 257 ? -24.455 11.169 -17.765 1.00 93.00 257 ALA A O 1
ATOM 1942 N N . GLU A 1 258 ? -24.373 9.821 -15.970 1.00 93.44 258 GLU A N 1
ATOM 1943 C CA . GLU A 1 258 ? -22.997 10.161 -15.607 1.00 93.44 258 GLU A CA 1
ATOM 1944 C C . GLU A 1 258 ? -22.028 9.276 -16.400 1.00 93.44 258 GLU A C 1
ATOM 1946 O O . GLU A 1 258 ? -22.094 8.049 -16.337 1.00 93.44 258 GLU A O 1
ATOM 1951 N N . VAL A 1 259 ? -21.141 9.902 -17.171 1.00 96.44 259 VAL A N 1
ATOM 1952 C CA . VAL A 1 259 ? -20.078 9.247 -17.933 1.00 96.44 259 VAL A CA 1
ATOM 1953 C C . VAL A 1 259 ? -18.727 9.784 -17.483 1.00 96.44 259 VAL A C 1
ATOM 1955 O O . VAL A 1 259 ? -18.566 10.975 -17.221 1.00 96.44 259 VAL A O 1
ATOM 1958 N N . MET A 1 260 ? -17.729 8.911 -17.403 1.00 95.94 260 MET A N 1
ATOM 1959 C CA . MET A 1 260 ? -16.365 9.323 -17.094 1.00 95.94 260 MET A CA 1
ATOM 1960 C C . MET A 1 260 ? -15.639 9.696 -18.380 1.00 95.94 260 MET A C 1
ATOM 1962 O O . MET A 1 260 ? -15.608 8.912 -19.330 1.00 95.94 260 MET A O 1
ATOM 1966 N N . ARG A 1 261 ? -15.026 10.880 -18.411 1.00 96.62 261 ARG A N 1
ATOM 1967 C CA . ARG A 1 261 ? -14.118 11.278 -19.489 1.00 96.62 261 ARG A CA 1
ATOM 1968 C C . ARG A 1 261 ? -12.729 11.540 -18.949 1.00 96.62 261 ARG A C 1
ATOM 1970 O O . ARG A 1 261 ? -12.593 12.052 -17.845 1.00 96.62 261 ARG A O 1
ATOM 1977 N N . TRP A 1 262 ? -11.707 11.230 -19.731 1.00 94.81 262 TRP A N 1
ATOM 1978 C CA . TRP A 1 262 ? -10.333 11.604 -19.422 1.00 94.81 262 TRP A CA 1
ATOM 1979 C C . TRP A 1 262 ? -9.870 12.740 -20.330 1.00 94.81 262 TRP A C 1
ATOM 1981 O O . TRP A 1 262 ? -10.336 12.877 -21.466 1.00 94.81 262 TRP A O 1
ATOM 1991 N N . LEU A 1 263 ? -8.986 13.583 -19.804 1.00 94.25 263 LEU A N 1
ATOM 1992 C CA . LEU A 1 263 ? -8.406 14.695 -20.541 1.00 94.25 263 LEU A CA 1
ATOM 1993 C C . LEU A 1 263 ? -7.203 14.218 -21.358 1.00 94.25 263 LEU A C 1
ATOM 1995 O O . LEU A 1 263 ? -6.130 13.978 -20.804 1.00 94.25 263 LEU A O 1
ATOM 1999 N N . ASP A 1 264 ? -7.376 14.135 -22.673 1.00 90.38 264 ASP A N 1
ATOM 2000 C CA . ASP A 1 264 ? -6.292 13.940 -23.632 1.00 90.38 264 ASP A CA 1
ATOM 2001 C C . ASP A 1 264 ? -5.620 15.284 -23.909 1.00 90.38 264 ASP A C 1
ATOM 2003 O O . ASP A 1 264 ? -6.122 16.093 -24.695 1.00 90.38 264 ASP A O 1
ATOM 2007 N N . TRP A 1 265 ? -4.542 15.560 -23.173 1.00 86.88 265 TRP A N 1
ATOM 2008 C CA . TRP A 1 265 ? -3.783 16.801 -23.276 1.00 86.88 265 TRP A CA 1
ATOM 2009 C C . TRP A 1 265 ? -2.728 16.704 -24.373 1.00 86.88 265 TRP A C 1
ATOM 2011 O O . TRP A 1 265 ? -1.818 15.880 -24.313 1.00 86.88 265 TRP A O 1
ATOM 2021 N N . ASN A 1 266 ? -2.816 17.602 -25.345 1.00 82.06 266 ASN A N 1
ATOM 2022 C CA . ASN A 1 266 ? -1.829 17.759 -26.394 1.00 82.06 266 ASN A CA 1
ATOM 2023 C C . ASN A 1 266 ? -0.900 18.932 -26.037 1.00 82.06 266 ASN A C 1
ATOM 2025 O O . ASN A 1 266 ? -1.314 20.095 -26.049 1.00 82.06 266 ASN A O 1
ATOM 2029 N N . GLU A 1 267 ? 0.362 18.620 -25.728 1.00 73.31 267 GLU A N 1
ATOM 2030 C CA . GLU A 1 267 ? 1.364 19.619 -25.335 1.00 73.31 267 GLU A CA 1
ATOM 2031 C C . GLU A 1 267 ? 1.694 20.619 -26.452 1.00 73.31 267 GLU A C 1
ATOM 2033 O O . GLU A 1 267 ? 1.856 21.803 -26.163 1.00 73.31 267 GLU A O 1
ATOM 2038 N N . GLU A 1 268 ? 1.743 20.182 -27.714 1.00 78.38 268 GLU A N 1
ATOM 2039 C CA . GLU A 1 268 ? 2.100 21.036 -28.860 1.00 78.38 268 GLU A CA 1
ATOM 2040 C C . GLU A 1 268 ? 1.069 22.144 -29.098 1.00 78.38 268 GLU A C 1
ATOM 2042 O O . GLU A 1 268 ? 1.414 23.291 -29.370 1.00 78.38 268 GLU A O 1
ATOM 2047 N N . SER A 1 269 ? -0.210 21.799 -28.969 1.00 86.75 269 SER A N 1
ATOM 2048 C CA . SER A 1 269 ? -1.330 22.727 -29.158 1.00 86.75 269 SER A CA 1
ATOM 2049 C C . SER A 1 269 ? -1.751 23.451 -27.880 1.00 86.75 269 SER A C 1
ATOM 2051 O O . SER A 1 269 ? -2.617 24.322 -27.941 1.00 86.75 269 SER A O 1
ATOM 2053 N N . GLN A 1 270 ? -1.189 23.067 -26.727 1.00 84.75 270 GLN A N 1
ATOM 2054 C CA . GLN A 1 270 ? -1.640 23.495 -25.399 1.00 84.75 270 GLN A CA 1
ATOM 2055 C C . GLN A 1 270 ? -3.162 23.368 -25.217 1.00 84.75 270 GLN A C 1
ATOM 2057 O O . GLN A 1 270 ? -3.812 24.222 -24.610 1.00 84.75 270 GLN A O 1
ATOM 2062 N N . SER A 1 271 ? -3.745 22.306 -25.775 1.00 88.94 271 SER A N 1
ATOM 2063 C CA . SER A 1 271 ? -5.184 22.066 -25.743 1.00 88.94 271 SER A CA 1
ATOM 2064 C C . SER A 1 271 ? -5.488 20.646 -25.280 1.00 88.94 271 SER A C 1
ATOM 2066 O O . SER A 1 271 ? -4.687 19.731 -25.464 1.00 88.94 271 SER A O 1
ATOM 2068 N N . GLY A 1 272 ? -6.645 20.461 -24.644 1.00 90.06 272 GLY A N 1
ATOM 2069 C CA . GLY A 1 272 ? -7.088 19.160 -24.160 1.00 90.06 272 GLY A CA 1
ATOM 2070 C C . GLY A 1 272 ? -8.445 18.779 -24.734 1.00 90.06 272 GLY A C 1
ATOM 2071 O O . GLY A 1 272 ? -9.353 19.609 -24.786 1.00 90.06 272 GLY A O 1
ATOM 2072 N N . THR A 1 273 ? -8.600 17.519 -25.135 1.00 95.00 273 THR A N 1
ATOM 2073 C CA . THR A 1 273 ? -9.896 16.963 -25.543 1.00 95.00 273 THR A CA 1
ATOM 2074 C C . THR A 1 273 ? -10.383 15.940 -24.531 1.00 95.00 273 THR A C 1
ATOM 2076 O O . THR A 1 273 ? -9.659 15.037 -24.128 1.00 95.00 273 THR A O 1
ATOM 2079 N N . TRP A 1 274 ? -11.636 16.078 -24.106 1.00 95.94 274 TRP A N 1
ATOM 2080 C CA . TRP A 1 274 ? -12.261 15.114 -23.207 1.00 95.94 274 TRP A CA 1
ATOM 2081 C C . TRP A 1 274 ? -12.741 13.905 -24.002 1.00 95.94 274 TRP A C 1
ATOM 2083 O O . TRP A 1 274 ? -13.684 14.016 -24.792 1.00 95.94 274 TRP A O 1
ATOM 2093 N N . ARG A 1 275 ? -12.126 12.748 -23.774 1.00 96.19 275 ARG A N 1
ATOM 2094 C CA . ARG A 1 275 ? -12.485 11.476 -24.415 1.00 96.19 275 ARG A CA 1
ATOM 2095 C C . ARG A 1 275 ? -13.183 10.557 -23.425 1.00 96.19 275 ARG A C 1
ATOM 2097 O O . ARG A 1 275 ? -12.942 10.659 -22.228 1.00 96.19 275 ARG A O 1
ATOM 2104 N N . LEU A 1 276 ? -14.045 9.666 -23.912 1.00 96.38 276 LEU A N 1
ATOM 2105 C CA . LEU A 1 276 ? -14.693 8.667 -23.060 1.00 96.38 276 LEU A CA 1
ATOM 2106 C C . LEU A 1 276 ? -13.623 7.805 -22.374 1.00 96.38 276 LEU A C 1
ATOM 2108 O O . LEU A 1 276 ? -12.703 7.317 -23.028 1.00 96.38 276 LEU A O 1
ATOM 2112 N N . ALA A 1 277 ? -13.716 7.664 -21.054 1.00 93.00 277 ALA A N 1
ATOM 2113 C CA . ALA A 1 277 ? -12.788 6.856 -20.281 1.00 93.00 277 ALA A CA 1
ATOM 2114 C C . ALA A 1 277 ? -13.173 5.379 -20.380 1.00 93.00 277 ALA A C 1
ATOM 2116 O O . ALA A 1 277 ? -14.187 4.944 -19.841 1.00 93.00 277 ALA A O 1
ATOM 2117 N N . GLU A 1 278 ? -12.341 4.610 -21.072 1.00 92.62 278 GLU A N 1
ATOM 2118 C CA . GLU A 1 278 ? -12.357 3.145 -21.008 1.00 92.62 278 GLU A CA 1
ATOM 2119 C C . GLU A 1 278 ? -11.755 2.646 -19.685 1.00 92.62 278 GLU A C 1
ATOM 2121 O O . GLU A 1 278 ? -11.108 3.414 -18.967 1.00 92.62 278 GLU A O 1
ATOM 2126 N N . GLN A 1 279 ? -11.905 1.351 -19.388 1.00 79.81 279 GLN A N 1
ATOM 2127 C CA . GLN A 1 279 ? -11.427 0.755 -18.135 1.00 79.81 279 GLN A CA 1
ATOM 2128 C C . GLN A 1 279 ? -9.935 1.018 -17.882 1.00 79.81 279 GLN A C 1
ATOM 2130 O O . GLN A 1 279 ? -9.567 1.378 -16.770 1.00 79.81 279 GLN A O 1
ATOM 2135 N N . GLU A 1 280 ? -9.088 0.945 -18.915 1.00 75.81 280 GLU A N 1
ATOM 2136 C CA . GLU A 1 280 ? -7.656 1.240 -18.776 1.00 75.81 280 GLU A CA 1
ATOM 2137 C C . GLU A 1 280 ? -7.405 2.681 -18.296 1.00 75.81 280 GLU A C 1
ATOM 2139 O O . GLU A 1 280 ? -6.530 2.930 -17.463 1.00 75.81 280 GLU A O 1
ATOM 2144 N N . HIS A 1 281 ? -8.189 3.644 -18.787 1.00 87.50 281 HIS A N 1
ATOM 2145 C CA . HIS A 1 281 ? -8.065 5.035 -18.366 1.00 87.50 281 HIS A CA 1
ATOM 2146 C C . HIS A 1 281 ? -8.492 5.185 -16.911 1.00 87.50 281 HIS A C 1
ATOM 2148 O O . HIS A 1 281 ? -7.776 5.825 -16.147 1.00 87.50 281 HIS A O 1
ATOM 2154 N N . LEU A 1 282 ? -9.617 4.565 -16.530 1.00 80.94 282 LEU A N 1
ATOM 2155 C CA . LEU A 1 282 ? -10.130 4.558 -15.157 1.00 80.94 282 LEU A CA 1
ATOM 2156 C C . LEU A 1 282 ? -9.119 3.973 -14.170 1.00 80.94 282 LEU A C 1
ATOM 2158 O O . LEU A 1 282 ? -8.912 4.541 -13.098 1.00 80.94 282 LEU A O 1
ATOM 2162 N N . ASP A 1 283 ? -8.443 2.898 -14.566 1.00 68.19 283 ASP A N 1
ATOM 2163 C CA . ASP A 1 283 ? -7.426 2.237 -13.753 1.00 68.19 283 ASP A CA 1
ATOM 2164 C C . ASP A 1 283 ? -6.183 3.127 -13.568 1.00 68.19 283 ASP A C 1
ATOM 2166 O O . ASP A 1 283 ? -5.568 3.141 -12.503 1.00 68.19 283 ASP A O 1
ATOM 2170 N N . ARG A 1 284 ? -5.814 3.916 -14.586 1.00 72.69 284 ARG A N 1
ATOM 2171 C CA . ARG A 1 284 ? -4.587 4.738 -14.594 1.00 72.69 284 ARG A CA 1
ATOM 2172 C C . ARG A 1 284 ? -4.794 6.190 -14.167 1.00 72.69 284 ARG A C 1
ATOM 2174 O O . ARG A 1 284 ? -3.817 6.908 -13.945 1.00 72.69 284 ARG A O 1
ATOM 2181 N N . GLY A 1 285 ? -6.035 6.651 -14.109 1.00 83.19 285 GLY A N 1
ATOM 2182 C CA . GLY A 1 285 ? -6.352 8.049 -13.874 1.00 83.19 285 GLY A CA 1
ATOM 2183 C C . GLY A 1 285 ? -6.620 8.414 -12.418 1.00 83.19 285 GLY A C 1
ATOM 2184 O O . GLY A 1 285 ? -6.685 7.577 -11.512 1.00 83.19 285 GLY A O 1
ATOM 2185 N N . ILE A 1 286 ? -6.762 9.717 -12.200 1.00 84.38 286 ILE A N 1
ATOM 2186 C CA . ILE A 1 286 ? -7.271 10.323 -10.973 1.00 84.38 286 ILE A CA 1
ATOM 2187 C C . ILE A 1 286 ? -8.621 10.936 -11.313 1.00 84.38 286 ILE A C 1
ATOM 2189 O O . ILE A 1 286 ? -8.708 11.827 -12.160 1.00 84.38 286 ILE A O 1
ATOM 2193 N N . VAL A 1 287 ? -9.663 10.465 -10.632 1.00 89.25 287 VAL A N 1
ATOM 2194 C CA . VAL A 1 287 ? -10.987 11.079 -10.695 1.00 89.25 287 VAL A CA 1
ATOM 2195 C C . VAL A 1 287 ? -10.966 12.350 -9.852 1.00 89.25 287 VAL A C 1
ATOM 2197 O O . VAL A 1 287 ? -10.737 12.286 -8.647 1.00 89.25 287 VAL A O 1
ATOM 2200 N N . ALA A 1 288 ? -11.189 13.494 -10.491 1.00 90.19 288 ALA A N 1
ATOM 2201 C CA . ALA A 1 288 ? -11.247 14.799 -9.845 1.00 90.19 288 ALA A CA 1
ATOM 2202 C C . ALA A 1 288 ? -12.203 15.722 -10.610 1.00 90.19 288 ALA A C 1
ATOM 2204 O O . ALA A 1 288 ? -12.223 15.749 -11.844 1.00 90.19 288 ALA A O 1
ATOM 2205 N N . LYS A 1 289 ? -13.006 16.507 -9.892 1.00 92.62 289 LYS A N 1
ATOM 2206 C CA . LYS A 1 289 ? -14.008 17.405 -10.487 1.00 92.62 289 LYS A CA 1
ATOM 2207 C C . LYS A 1 289 ? -13.371 18.670 -11.054 1.00 92.62 289 LYS A C 1
ATOM 2209 O O . LYS A 1 289 ? -13.869 19.227 -12.040 1.00 92.62 289 LYS A O 1
ATOM 2214 N N . THR A 1 290 ? -12.281 19.123 -10.440 1.00 92.81 290 THR A N 1
ATOM 2215 C CA . THR A 1 290 ? -11.554 20.341 -10.813 1.00 92.81 290 THR A CA 1
ATOM 2216 C C . THR A 1 290 ? -10.081 20.055 -11.081 1.00 92.81 290 THR A C 1
ATOM 2218 O O . THR A 1 290 ? -9.545 19.023 -10.673 1.00 92.81 290 THR A O 1
ATOM 2221 N N . ARG A 1 291 ? -9.425 20.985 -11.788 1.00 86.38 291 ARG A N 1
ATOM 2222 C CA . ARG A 1 291 ? -7.988 20.899 -12.056 1.00 86.38 291 ARG A CA 1
ATOM 2223 C C . ARG A 1 291 ? -7.188 20.982 -10.759 1.00 86.38 291 ARG A C 1
ATOM 2225 O O . ARG A 1 291 ? -6.268 20.200 -10.582 1.00 86.38 291 ARG A O 1
ATOM 2232 N N . ASP A 1 292 ? -7.597 21.856 -9.844 1.00 85.81 292 ASP A N 1
ATOM 2233 C CA . ASP A 1 292 ? -6.943 22.020 -8.545 1.00 85.81 292 ASP A CA 1
ATOM 2234 C C . ASP A 1 292 ? -7.032 20.747 -7.694 1.00 85.81 292 ASP A C 1
ATOM 2236 O O . ASP A 1 292 ? -6.043 20.347 -7.088 1.00 85.81 292 ASP A O 1
ATOM 2240 N N . GLU A 1 293 ? -8.185 20.066 -7.686 1.00 82.25 293 GLU A N 1
ATOM 2241 C CA . GLU A 1 293 ? -8.349 18.774 -7.006 1.00 82.25 293 GLU A CA 1
ATOM 2242 C C . GLU A 1 293 ? -7.451 17.706 -7.646 1.00 82.25 293 GLU A C 1
ATOM 2244 O O . GLU A 1 293 ? -6.754 16.977 -6.939 1.00 82.25 293 GLU A O 1
ATOM 2249 N N . PHE A 1 294 ? -7.403 17.652 -8.981 1.00 86.50 294 PHE A N 1
ATOM 2250 C CA . PHE A 1 294 ? -6.499 16.760 -9.705 1.00 86.50 294 PHE A CA 1
ATOM 2251 C C . PHE A 1 294 ? -5.032 17.041 -9.364 1.00 86.50 294 PHE A C 1
ATOM 2253 O O . PHE A 1 294 ? -4.288 16.109 -9.056 1.00 86.50 294 PHE A O 1
ATOM 2260 N N . ASP A 1 295 ? -4.613 18.306 -9.390 1.00 80.88 295 ASP A N 1
ATOM 2261 C CA . ASP A 1 295 ? -3.242 18.719 -9.107 1.00 80.88 295 ASP A CA 1
ATOM 2262 C C . ASP A 1 295 ? -2.886 18.446 -7.638 1.00 80.88 295 ASP A C 1
ATOM 2264 O O . ASP A 1 295 ? -1.805 17.928 -7.367 1.00 80.88 295 ASP A O 1
ATOM 2268 N N . GLN A 1 296 ? -3.795 18.688 -6.687 1.00 79.88 296 GLN A N 1
ATOM 2269 C CA . GLN A 1 296 ? -3.595 18.378 -5.269 1.00 79.88 296 GLN A CA 1
ATOM 2270 C C . GLN A 1 296 ? -3.462 16.870 -5.029 1.00 79.88 296 GLN A C 1
ATOM 2272 O O . GLN A 1 296 ? -2.554 16.423 -4.326 1.00 79.88 296 GLN A O 1
ATOM 2277 N N . VAL A 1 297 ? -4.338 16.058 -5.627 1.00 75.12 297 VAL A N 1
ATOM 2278 C CA . VAL A 1 297 ? -4.274 14.596 -5.503 1.00 75.12 297 VAL A CA 1
ATOM 2279 C C . VAL A 1 297 ? -3.010 14.058 -6.172 1.00 75.12 297 VAL A C 1
ATOM 2281 O O . VAL A 1 297 ? -2.335 13.217 -5.573 1.00 75.12 297 VAL A O 1
ATOM 2284 N N . SER A 1 298 ? -2.652 14.576 -7.349 1.00 74.38 298 SER A N 1
ATOM 2285 C CA . SER A 1 298 ? -1.423 14.232 -8.075 1.00 74.38 298 SER A CA 1
ATOM 2286 C C . SER A 1 298 ? -0.174 14.598 -7.279 1.00 74.38 298 SER A C 1
ATOM 2288 O O . SER A 1 298 ? 0.730 13.777 -7.158 1.00 74.38 298 SER A O 1
ATOM 2290 N N . GLN A 1 299 ? -0.134 15.784 -6.666 1.00 70.81 299 GLN A N 1
ATOM 2291 C CA . GLN A 1 299 ? 0.960 16.212 -5.789 1.00 70.81 299 GLN A CA 1
ATOM 2292 C C . GLN A 1 299 ? 1.062 15.329 -4.546 1.00 70.81 299 GLN A C 1
ATOM 2294 O O . GLN A 1 299 ? 2.149 14.868 -4.211 1.00 70.81 299 GLN A O 1
ATOM 2299 N N . ASN A 1 300 ? -0.059 15.024 -3.891 1.00 70.75 300 ASN A N 1
ATOM 2300 C CA . ASN A 1 300 ? -0.068 14.134 -2.732 1.00 70.75 300 ASN A CA 1
ATOM 2301 C C . ASN A 1 300 ? 0.371 12.711 -3.109 1.00 70.75 300 ASN A C 1
ATOM 2303 O O . ASN A 1 300 ? 0.965 12.012 -2.293 1.00 70.75 300 ASN A O 1
ATOM 2307 N N . ILE A 1 301 ? 0.034 12.241 -4.316 1.00 64.94 301 ILE A N 1
ATOM 2308 C CA . ILE A 1 301 ? 0.511 10.953 -4.835 1.00 64.94 301 ILE A CA 1
ATOM 2309 C C . ILE A 1 301 ? 2.015 11.033 -5.085 1.00 64.94 301 ILE A C 1
ATOM 2311 O O . ILE A 1 301 ? 2.731 10.162 -4.611 1.00 64.94 301 ILE A O 1
ATOM 2315 N N . ALA A 1 302 ? 2.504 12.091 -5.735 1.00 61.66 302 ALA A N 1
ATOM 2316 C CA . ALA A 1 302 ? 3.929 12.292 -5.968 1.00 61.66 302 ALA A CA 1
ATOM 2317 C C . ALA A 1 302 ? 4.725 12.269 -4.654 1.00 61.66 302 ALA A C 1
ATOM 2319 O O . ALA A 1 302 ? 5.699 11.535 -4.571 1.00 61.66 302 ALA A O 1
ATOM 2320 N N . VAL A 1 303 ? 4.261 12.960 -3.605 1.00 60.06 303 VAL A N 1
ATOM 2321 C CA . VAL A 1 303 ? 4.897 12.951 -2.271 1.00 60.06 303 VAL A CA 1
ATOM 2322 C C . VAL A 1 303 ? 4.904 11.552 -1.644 1.00 60.06 303 VAL A C 1
ATOM 2324 O O . VAL A 1 303 ? 5.921 11.129 -1.105 1.00 60.06 303 VAL A O 1
ATOM 2327 N N . LEU A 1 304 ? 3.801 10.798 -1.731 1.00 55.72 304 LEU A N 1
ATOM 2328 C CA . LEU A 1 304 ? 3.749 9.419 -1.221 1.00 55.72 304 LEU A CA 1
ATOM 2329 C C . LEU A 1 304 ? 4.647 8.461 -2.016 1.00 55.72 304 LEU A C 1
ATOM 2331 O O . LEU A 1 304 ? 5.170 7.500 -1.458 1.00 55.72 304 LEU A O 1
ATOM 2335 N N . VAL A 1 305 ? 4.808 8.707 -3.317 1.00 54.19 305 VAL A N 1
ATOM 2336 C CA . VAL A 1 305 ? 5.626 7.890 -4.215 1.00 54.19 305 VAL A CA 1
ATOM 2337 C C . VAL A 1 305 ? 7.110 8.204 -4.040 1.00 54.19 305 VAL A C 1
ATOM 2339 O O . VAL A 1 305 ? 7.903 7.269 -4.039 1.00 54.19 305 VAL A O 1
ATOM 2342 N N . THR A 1 306 ? 7.511 9.463 -3.873 1.00 53.66 306 THR A N 1
ATOM 2343 C CA . THR A 1 306 ? 8.928 9.841 -3.736 1.00 53.66 306 THR A CA 1
ATOM 2344 C C . THR A 1 306 ? 9.416 9.839 -2.290 1.00 53.66 306 THR A C 1
ATOM 2346 O O . THR A 1 306 ? 10.619 9.757 -2.067 1.00 53.66 306 THR A O 1
ATOM 2349 N N . GLY A 1 307 ? 8.516 9.920 -1.304 1.00 48.06 307 GLY A N 1
ATOM 2350 C CA . GLY A 1 307 ? 8.873 10.058 0.111 1.00 48.06 307 GLY A CA 1
ATOM 2351 C C . GLY A 1 307 ? 9.484 11.418 0.469 1.00 48.06 307 GLY A C 1
ATOM 2352 O O . GLY A 1 307 ? 9.842 11.628 1.621 1.00 48.06 307 GLY A O 1
ATOM 2353 N N . GLU A 1 308 ? 9.588 12.342 -0.491 1.00 49.06 308 GLU A N 1
ATOM 2354 C CA . GLU A 1 308 ? 10.052 13.711 -0.277 1.00 49.06 308 GLU A CA 1
ATOM 2355 C C . GLU A 1 308 ? 8.877 14.674 -0.383 1.00 49.06 308 GLU A C 1
ATOM 2357 O O . GLU A 1 308 ? 8.179 14.734 -1.403 1.00 49.06 308 GLU A O 1
ATOM 2362 N N . THR A 1 309 ? 8.681 15.494 0.646 1.00 56.28 309 THR A N 1
ATOM 2363 C CA . THR A 1 309 ? 7.768 16.629 0.525 1.00 56.28 309 THR A CA 1
ATOM 2364 C C . THR A 1 309 ? 8.319 17.626 -0.499 1.00 56.28 309 THR A C 1
ATOM 2366 O O . THR A 1 309 ? 9.529 17.810 -0.643 1.00 56.28 309 THR A O 1
ATOM 2369 N N . THR A 1 310 ? 7.447 18.350 -1.206 1.00 54.62 310 THR A N 1
ATOM 2370 C CA . THR A 1 310 ? 7.873 19.451 -2.093 1.00 54.62 310 THR A CA 1
ATOM 2371 C C . THR A 1 310 ? 8.719 20.492 -1.356 1.00 54.62 310 THR A C 1
ATOM 2373 O O . THR A 1 310 ? 9.566 21.129 -1.982 1.00 54.62 310 THR A O 1
ATOM 2376 N N . ALA A 1 311 ? 8.526 20.644 -0.042 1.00 59.12 311 ALA A N 1
ATOM 2377 C CA . ALA A 1 311 ? 9.338 21.484 0.830 1.00 59.12 311 ALA A CA 1
ATOM 2378 C C . ALA A 1 311 ? 10.753 20.919 1.040 1.00 59.12 311 ALA A C 1
ATOM 2380 O O . ALA A 1 311 ? 11.716 21.654 0.846 1.00 59.12 311 ALA A O 1
ATOM 2381 N N . GLU A 1 312 ? 10.904 19.628 1.343 1.00 57.47 312 GLU A N 1
ATOM 2382 C CA . GLU A 1 312 ? 12.216 18.976 1.476 1.00 57.47 312 GLU A CA 1
ATOM 2383 C C . GLU A 1 312 ? 12.967 18.932 0.149 1.00 57.47 312 GLU A C 1
ATOM 2385 O O . GLU A 1 312 ? 14.138 19.291 0.100 1.00 57.47 312 GLU A O 1
ATOM 2390 N N . ALA A 1 313 ? 12.295 18.601 -0.954 1.00 55.84 313 ALA A N 1
ATOM 2391 C CA . ALA A 1 313 ? 12.912 18.619 -2.276 1.00 55.84 313 ALA A CA 1
ATOM 2392 C C . ALA A 1 313 ? 13.323 20.043 -2.697 1.00 55.84 313 ALA A C 1
ATOM 2394 O O . ALA A 1 313 ? 14.311 20.226 -3.406 1.00 55.84 313 ALA A O 1
ATOM 2395 N N . ARG A 1 314 ? 12.570 21.084 -2.304 1.00 64.38 314 ARG A N 1
ATOM 2396 C CA . ARG A 1 314 ? 12.984 22.489 -2.493 1.00 64.38 314 ARG A CA 1
ATOM 2397 C C . ARG A 1 314 ? 14.130 22.866 -1.562 1.00 64.38 314 ARG A C 1
ATOM 2399 O O . ARG A 1 314 ? 15.024 23.565 -2.011 1.00 64.38 314 ARG A O 1
ATOM 2406 N N . SER A 1 315 ? 14.131 22.388 -0.321 1.00 73.69 315 SER A N 1
ATOM 2407 C CA . SER A 1 315 ? 15.188 22.640 0.661 1.00 73.69 315 SER A CA 1
ATOM 2408 C C . SER A 1 315 ? 16.507 21.993 0.245 1.00 73.69 315 SER A C 1
ATOM 2410 O O . SER A 1 315 ? 17.519 22.678 0.222 1.00 73.69 315 SER A O 1
ATOM 2412 N N . LYS A 1 316 ? 16.497 20.735 -0.208 1.00 70.62 316 LYS A N 1
ATOM 2413 C CA . LYS A 1 316 ? 17.675 20.054 -0.762 1.00 70.62 316 LYS A CA 1
ATOM 2414 C C . LYS A 1 316 ? 18.184 20.729 -2.034 1.00 70.62 316 LYS A C 1
ATOM 2416 O O . LYS A 1 316 ? 19.387 20.881 -2.205 1.00 70.62 316 LYS A O 1
ATOM 2421 N N . ARG A 1 317 ? 17.281 21.185 -2.912 1.00 72.25 317 ARG A N 1
ATOM 2422 C CA . ARG A 1 317 ? 17.656 21.978 -4.097 1.00 72.25 317 ARG A CA 1
ATOM 2423 C C . ARG A 1 317 ? 18.250 23.330 -3.722 1.00 72.25 317 ARG A C 1
ATOM 2425 O O . ARG A 1 317 ? 19.249 23.714 -4.310 1.00 72.25 317 ARG A O 1
ATOM 2432 N N . ALA A 1 318 ? 17.661 24.024 -2.753 1.00 75.06 318 ALA A N 1
ATOM 2433 C CA . ALA A 1 318 ? 18.170 25.293 -2.252 1.00 75.06 318 ALA A CA 1
ATOM 2434 C C . ALA A 1 318 ? 19.547 25.108 -1.610 1.00 75.06 318 ALA A C 1
ATOM 2436 O O . ALA A 1 318 ? 20.459 25.823 -1.985 1.00 75.06 318 ALA A O 1
ATOM 2437 N N . ALA A 1 319 ? 19.722 24.101 -0.749 1.00 83.94 319 ALA A N 1
ATOM 2438 C CA . ALA A 1 319 ? 21.001 23.769 -0.127 1.00 83.94 319 ALA A CA 1
ATOM 2439 C C . ALA A 1 319 ? 22.077 23.429 -1.168 1.00 83.94 319 ALA A C 1
ATOM 2441 O O . ALA A 1 319 ? 23.181 23.946 -1.093 1.00 83.94 319 ALA A O 1
ATOM 2442 N N . PHE A 1 320 ? 21.739 22.639 -2.192 1.00 77.62 320 PHE A N 1
ATOM 2443 C CA . PHE A 1 320 ? 22.663 22.331 -3.285 1.00 77.62 320 PHE A CA 1
ATOM 2444 C C . PHE A 1 320 ? 23.045 23.579 -4.097 1.00 77.62 320 PHE A C 1
ATOM 2446 O O . PHE A 1 320 ? 24.202 23.751 -4.465 1.00 77.62 320 PHE A O 1
ATOM 2453 N N . VAL A 1 321 ? 22.078 24.451 -4.402 1.00 78.31 321 VAL A N 1
ATOM 2454 C CA . VAL A 1 321 ? 22.330 25.718 -5.110 1.00 78.31 321 VAL A CA 1
ATOM 2455 C C . VAL A 1 321 ? 23.161 26.677 -4.255 1.00 78.31 321 VAL A C 1
ATOM 2457 O O . VAL A 1 321 ? 23.972 27.411 -4.808 1.00 78.31 321 VAL A O 1
ATOM 2460 N N . ASP A 1 322 ? 22.989 26.658 -2.936 1.00 84.19 322 ASP A N 1
ATOM 2461 C CA . ASP A 1 322 ? 23.769 27.462 -1.990 1.00 84.19 322 ASP A CA 1
ATOM 2462 C C . ASP A 1 322 ? 25.215 26.947 -1.882 1.00 84.19 322 ASP A C 1
ATOM 2464 O O . ASP A 1 322 ? 26.162 27.728 -1.890 1.00 84.19 322 ASP A O 1
ATOM 2468 N N . GLU A 1 323 ? 25.396 25.622 -1.863 1.00 88.56 323 GLU A N 1
ATOM 2469 C CA . GLU A 1 323 ? 26.705 24.970 -1.740 1.00 88.56 323 GLU A CA 1
ATOM 2470 C C . GLU A 1 323 ? 27.518 24.999 -3.043 1.00 88.56 323 GLU A C 1
ATOM 2472 O O . GLU A 1 323 ? 28.738 25.169 -3.022 1.00 88.56 323 GLU A O 1
ATOM 2477 N N . HIS A 1 324 ? 26.857 24.840 -4.191 1.00 82.88 324 HIS A N 1
ATOM 2478 C CA . HIS A 1 324 ? 27.534 24.631 -5.475 1.00 82.88 324 HIS A CA 1
ATOM 2479 C C . HIS A 1 324 ? 27.229 25.705 -6.524 1.00 82.88 324 HIS A C 1
ATOM 2481 O O . HIS A 1 324 ? 27.816 25.699 -7.605 1.00 82.88 324 HIS A O 1
ATOM 2487 N N . GLY A 1 325 ? 26.340 26.649 -6.222 1.00 84.06 325 GLY A N 1
ATOM 2488 C CA . GLY A 1 325 ? 25.904 27.682 -7.153 1.00 84.06 325 GLY A CA 1
ATOM 2489 C C . GLY A 1 325 ? 24.813 27.210 -8.119 1.00 84.06 325 GLY A C 1
ATOM 2490 O O . GLY A 1 325 ? 24.684 26.032 -8.465 1.00 84.06 325 GLY A O 1
ATOM 2491 N N . ALA A 1 326 ? 24.013 28.165 -8.600 1.00 60.25 326 ALA A N 1
ATOM 2492 C CA . ALA A 1 326 ? 22.908 27.890 -9.520 1.00 60.25 326 ALA A CA 1
ATOM 2493 C C . ALA A 1 326 ? 23.385 27.300 -10.860 1.00 60.25 326 ALA A C 1
ATOM 2495 O O . ALA A 1 326 ? 22.714 26.430 -11.414 1.00 60.25 326 ALA A O 1
ATOM 2496 N N . GLU A 1 327 ? 24.557 27.711 -11.360 1.00 63.50 327 GLU A N 1
ATOM 2497 C CA . GLU A 1 327 ? 25.133 27.159 -12.594 1.00 63.50 327 GLU A CA 1
ATOM 2498 C C . GLU A 1 327 ? 25.486 25.672 -12.463 1.00 63.50 327 GLU A C 1
ATOM 2500 O O . GLU A 1 327 ? 25.173 24.904 -13.369 1.00 63.50 327 GLU A O 1
ATOM 2505 N N . ALA A 1 328 ? 26.034 25.222 -11.326 1.00 70.44 328 ALA A N 1
ATOM 2506 C CA . ALA A 1 328 ? 26.312 23.801 -11.097 1.00 70.44 328 ALA A CA 1
ATOM 2507 C C . ALA A 1 328 ? 25.026 22.965 -11.042 1.00 70.44 328 ALA A C 1
ATOM 2509 O O . ALA A 1 328 ? 24.991 21.830 -11.514 1.00 70.44 328 ALA A O 1
ATOM 2510 N N . TYR A 1 329 ? 23.936 23.531 -10.516 1.00 66.75 329 TYR A N 1
ATOM 2511 C CA . TYR A 1 329 ? 22.631 22.871 -10.508 1.00 66.75 329 TYR A CA 1
ATOM 2512 C C . TYR A 1 329 ? 22.060 22.678 -11.923 1.00 66.75 329 TYR A C 1
ATOM 2514 O O . TYR A 1 329 ? 21.539 21.602 -12.228 1.00 66.75 329 TYR A O 1
ATOM 2522 N N . PHE A 1 330 ? 22.189 23.678 -12.802 1.00 55.94 330 PHE A N 1
ATOM 2523 C CA . PHE A 1 330 ? 21.739 23.577 -14.196 1.00 55.94 330 PHE A CA 1
ATOM 2524 C C . PHE A 1 330 ? 22.673 22.715 -15.067 1.00 55.94 330 PHE A C 1
ATOM 2526 O O . PHE A 1 330 ? 22.182 21.959 -15.909 1.00 55.94 330 PHE A O 1
ATOM 2533 N N . ASN A 1 331 ? 23.984 22.741 -14.805 1.00 55.38 331 ASN A N 1
ATOM 2534 C CA . ASN A 1 331 ? 24.996 21.954 -15.524 1.00 55.38 331 ASN A CA 1
ATOM 2535 C C . ASN A 1 331 ? 25.121 20.503 -15.027 1.00 55.38 331 ASN A C 1
ATOM 2537 O O . ASN A 1 331 ? 25.660 19.651 -15.727 1.00 55.38 331 ASN A O 1
ATOM 2541 N N . ARG A 1 332 ? 24.490 20.143 -13.899 1.00 64.44 332 ARG A N 1
ATOM 2542 C CA . ARG A 1 332 ? 24.345 18.738 -13.466 1.00 64.44 332 ARG A CA 1
ATOM 2543 C C . ARG A 1 332 ? 23.679 17.844 -14.529 1.00 64.44 332 ARG A C 1
ATOM 2545 O O . ARG A 1 332 ? 23.787 16.624 -14.464 1.00 64.44 332 ARG A O 1
ATOM 2552 N N . ARG A 1 333 ? 22.974 18.436 -15.505 1.00 40.03 333 ARG A N 1
ATOM 2553 C CA . ARG A 1 333 ? 22.374 17.739 -16.655 1.00 40.03 333 ARG A CA 1
ATOM 2554 C C . ARG A 1 333 ? 23.300 17.578 -17.868 1.00 40.03 333 ARG A C 1
ATOM 2556 O O . ARG A 1 333 ? 22.984 16.732 -18.700 1.00 40.03 333 ARG A O 1
ATOM 2563 N N . SER A 1 334 ? 24.375 18.360 -18.003 1.00 36.44 334 SER A N 1
ATOM 2564 C CA . SER A 1 334 ? 25.257 18.332 -19.183 1.00 36.44 334 SER A CA 1
ATOM 2565 C C . SER A 1 334 ? 26.450 17.389 -19.037 1.00 36.44 334 SER A C 1
ATOM 2567 O O . SER A 1 334 ? 26.892 16.828 -20.035 1.00 36.44 334 SER A O 1
ATOM 2569 N N . ASP A 1 335 ? 26.915 17.141 -17.813 1.00 37.75 335 ASP A N 1
ATOM 2570 C CA . ASP A 1 335 ? 28.160 16.389 -17.581 1.00 37.75 335 ASP A CA 1
ATOM 2571 C C . ASP A 1 335 ? 27.963 14.860 -17.550 1.00 37.75 335 ASP A C 1
ATOM 2573 O O . ASP A 1 335 ? 28.913 14.103 -17.394 1.00 37.75 335 ASP A O 1
ATOM 2577 N N . ALA A 1 336 ? 26.734 14.378 -17.766 1.00 39.28 336 ALA A N 1
ATOM 2578 C CA . ALA A 1 336 ? 26.430 12.952 -17.934 1.00 39.28 336 ALA A CA 1
ATOM 2579 C C . ALA A 1 336 ? 26.593 12.455 -19.392 1.00 39.28 336 ALA A C 1
ATOM 2581 O O . ALA A 1 336 ? 26.123 11.367 -19.728 1.00 39.28 336 ALA A O 1
ATOM 2582 N N . ALA A 1 337 ? 27.209 13.254 -20.271 1.00 37.81 337 ALA A N 1
ATOM 2583 C CA . ALA A 1 337 ? 27.411 12.931 -21.687 1.00 37.81 337 ALA A CA 1
ATOM 2584 C C . ALA A 1 337 ? 28.822 13.263 -22.219 1.00 37.81 337 ALA A C 1
ATOM 2586 O O . ALA A 1 337 ? 28.968 13.496 -23.421 1.00 37.81 337 ALA A O 1
ATOM 2587 N N . ALA A 1 338 ? 29.846 13.266 -21.359 1.00 33.38 338 ALA A N 1
ATOM 2588 C CA . ALA A 1 338 ? 31.252 13.371 -21.762 1.00 33.38 338 ALA A CA 1
ATOM 2589 C C . ALA A 1 338 ? 32.081 12.208 -21.208 1.00 33.38 338 ALA A C 1
ATOM 2591 O O . ALA A 1 338 ? 31.977 11.946 -19.988 1.00 33.38 338 ALA A O 1
#

pLDDT: mean 88.18, std 13.42, range [33.38, 98.31]

Radius of gyration: 27.61 Å; chains: 1; bounding box: 62×50×83 Å

Secondary structure (DSSP, 8-state):
-----PPPBS-SSSSSS--TTS-SPPPPPPB-S---TTSHHHHHHHHHHHHHHHHHHHHHHHHHHHH-TTS-HHHHHHHHHHHIIIIIHHHHHHHHHHHHHHHHHHHHHHHH----PPPTT-HHHHHHHHHHHHHHHHS-HHHHHHHHHHTTT-HHHHHHHHTS-HHHHT--HHHHHHHHHHHHHHHSHHHHHHHHHHHHHHHHHHHHHHHHHHHHHHHHHHH-GGG-SHHHHHHHHHHHHHTSPPEEEEEEEETTEEEEEEEEEETTTTEEEEEE--HHHHHHEEE-SSHHHHHHHHHHHHHHHHS--HHHHHHHHHHHHHHHHHHHHHHTTTGGG-

Sequence (338 aa):
MTATPTKPLGRMTPRKSIMPNDGQPRRVRLWTLDAPPGSTAERLLKTYLGALDAVDAIDSAKARINADPELTDAGKAKQIKLVVLGETVPAIARGRIELAKARRE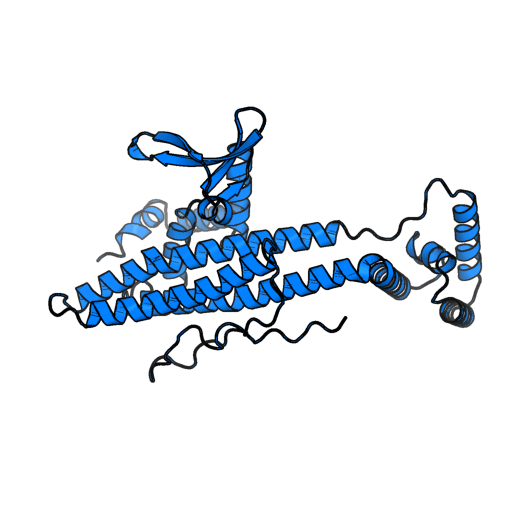VETRRTALVPPKADPADAAGAVRRQELRAFLRGLDDKARAAFLKSNSGDQEVTTAIIEQPAALSGIRDSLRDQMLNDAMQSKYADQIEAIQELEEAIEVAASAIDSGREEAHKEAAAADPALRDPDAFHAVASAIEARTPALWIKPHTENGAEVMRWLDWNEESQSGTWRLAEQEHLDRGIVAKTRDEFDQVSQNIAVLVTGETTAEARSKRAAFVDEHGAEAYFNRRSDAAA

Foldseek 3Di:
DPDDFDDWDDAQALAPDDDPPNPDAHTFDTDGADDDPPDLLVLLVVLLVLLSVLLVQLVVLLVVLVPDPVADLLRSLVSSLCSLQVGNLLSLLLSLLSLVVLVVVLVVLVVVLDFDADDPVPPVLVVVLLVLLVVLLPDDPVVNVVVCVVCVVPPSNLNSCQNDDNVSSVHDPVVSVVSRVVRSCVVCVVSVVVSVSSVVSSVSSVSSSVSSLVSSLVSNCVSAVQSVPVVSVLVSSLVSSLVSQAFEWEWDQDPNDTFIWTWPQDPVVRDTDTHGDDPVSVSRHDYDHDPVRRVVSSLVSSCSSSVDHPVRVVVVVVVCCVVPNPVCVVCVVVVSPD